Protein AF-A0A151IQW4-F1 (afdb_monomer_lite)

InterPro domains:
  IPR049012 Mutator-like transposase domain [PF20700] (22-122)

Sequence (241 aa):
RVVVICGCGRRNVNSGPLLHTSYEINRRIVFVMRILGIGMQGLNLFCNLMDLCEGFKESSYNNVVQHIYNASKSVFESCTKKAVEEEKKENEKRGLEILNFKISGDGSWKKLSNDDLLQRCLGVHTQNANESFNATIWHIAPKHLNSGLKITEIAAYLAEGIFTEGFSSILRVMQRLELTIGTHCMSFANKRDEIRVSQEEHRSHSASKEARKARIDRLLAQNALFEEAEGLLYGAGIADL

Organism: NCBI:txid456900

Radius of gyration: 26.6 Å; chains: 1; bounding box: 45×62×95 Å

Secondary structure (DSSP, 8-state):
-EEEEETTEEEEE-SS-EETTEEHHHHHHHHHHHHTT--HHHHHHHHHHTTS-S---HHHHHHHHHHHHHHHHHHHHHHHHHHHHHHHHHHHHTT--TT---TTSSSHHHHHT-HHHHHHHTT-----GGG-HHHHHHHHS-TTS---HHHHHHHHHHHHHHHHHTHHHHHHHHHHTT----HHHHHHHHHHHHHHHHHHHHHHHHHSHHHHHHHHHHHHHHHHHHHHHHHTT--TT----

pLDDT: mean 80.19, std 15.04, range [39.03, 97.69]

Structure (mmCIF, N/CA/C/O backbone):
data_AF-A0A151IQW4-F1
#
_entry.id   AF-A0A151IQW4-F1
#
loop_
_atom_site.group_PDB
_atom_site.id
_atom_site.type_symbol
_atom_site.label_atom_id
_atom_site.label_alt_id
_atom_site.label_comp_id
_atom_site.label_asym_id
_atom_site.label_entity_id
_atom_site.label_seq_id
_atom_site.pdbx_PDB_ins_code
_atom_site.Cartn_x
_atom_site.Cartn_y
_atom_site.Cartn_z
_atom_site.occupancy
_atom_site.B_iso_or_equiv
_atom_site.auth_seq_id
_atom_site.auth_comp_id
_atom_site.auth_asym_id
_atom_site.auth_atom_id
_atom_site.pdbx_PDB_model_num
ATOM 1 N N . ARG A 1 1 ? 7.641 -5.958 -23.951 1.00 55.66 1 ARG A N 1
ATOM 2 C CA . ARG A 1 1 ? 6.947 -6.608 -25.090 1.00 55.66 1 ARG A CA 1
ATOM 3 C C . ARG A 1 1 ? 7.404 -8.047 -25.115 1.00 55.66 1 ARG A C 1
ATOM 5 O O . ARG A 1 1 ? 8.590 -8.267 -25.312 1.00 55.66 1 ARG A O 1
ATOM 12 N N . VAL A 1 2 ? 6.500 -8.991 -24.883 1.00 62.00 2 VAL A N 1
ATOM 13 C CA . VAL A 1 2 ? 6.813 -10.410 -25.051 1.00 62.00 2 VAL A CA 1
ATOM 14 C C . VAL A 1 2 ? 6.591 -10.741 -26.519 1.00 62.00 2 VAL A C 1
ATOM 16 O O . VAL A 1 2 ? 5.535 -10.441 -27.076 1.00 62.00 2 VAL A O 1
ATOM 19 N N . VAL A 1 3 ? 7.605 -11.297 -27.169 1.00 67.06 3 VAL A N 1
ATOM 20 C CA . VAL A 1 3 ? 7.499 -11.759 -28.551 1.00 67.06 3 VAL A CA 1
ATOM 21 C C . VAL A 1 3 ? 7.398 -13.271 -28.498 1.00 67.06 3 VAL A C 1
ATOM 23 O O . VAL A 1 3 ? 8.361 -13.940 -28.142 1.00 67.06 3 VAL A O 1
ATOM 26 N N . VAL A 1 4 ? 6.225 -13.804 -28.827 1.00 78.69 4 VAL A N 1
ATOM 27 C CA . VAL A 1 4 ? 6.019 -15.248 -28.924 1.00 78.69 4 VAL A CA 1
ATOM 28 C C . VAL A 1 4 ? 6.248 -15.649 -30.372 1.00 78.69 4 VAL A C 1
ATOM 30 O O . VAL A 1 4 ? 5.585 -15.136 -31.277 1.00 78.69 4 VAL A O 1
ATOM 33 N N . ILE A 1 5 ? 7.203 -16.548 -30.591 1.00 84.25 5 ILE A N 1
ATOM 34 C CA . ILE A 1 5 ? 7.458 -17.152 -31.897 1.00 84.25 5 ILE A CA 1
ATOM 35 C C . ILE A 1 5 ? 6.866 -18.559 -31.862 1.00 84.25 5 ILE A C 1
ATOM 37 O O . ILE A 1 5 ? 7.240 -19.384 -31.037 1.00 84.25 5 ILE A O 1
ATOM 41 N N . CYS A 1 6 ? 5.902 -18.800 -32.741 1.00 82.75 6 CYS A N 1
ATOM 42 C CA . CYS A 1 6 ? 5.212 -20.071 -32.929 1.00 82.75 6 CYS A CA 1
ATOM 43 C C . CYS A 1 6 ? 5.414 -20.518 -34.383 1.00 82.75 6 CYS A C 1
ATOM 45 O O . CYS A 1 6 ? 5.661 -19.679 -35.249 1.00 82.75 6 CYS A O 1
ATOM 47 N N . GLY A 1 7 ? 5.213 -21.805 -34.692 1.00 84.88 7 GLY A N 1
ATOM 48 C CA . GLY A 1 7 ? 5.120 -22.274 -36.089 1.00 84.88 7 GLY A CA 1
ATOM 49 C C . GLY A 1 7 ? 4.025 -21.557 -36.902 1.00 84.88 7 GLY A C 1
ATOM 50 O O . GLY A 1 7 ? 4.066 -21.520 -38.123 1.00 84.88 7 GLY A O 1
ATOM 51 N N . CYS A 1 8 ? 3.087 -20.917 -36.205 1.00 85.81 8 CYS A N 1
ATOM 52 C CA . CYS A 1 8 ? 2.029 -20.059 -36.717 1.00 85.81 8 CYS A CA 1
ATOM 53 C C . CYS A 1 8 ? 2.429 -18.577 -36.910 1.00 85.81 8 CYS A C 1
ATOM 55 O O . CYS A 1 8 ? 1.579 -17.749 -37.235 1.00 85.81 8 CYS A O 1
ATOM 57 N N . GLY A 1 9 ? 3.700 -18.224 -36.695 1.00 86.56 9 GLY A N 1
ATOM 58 C CA . GLY A 1 9 ? 4.250 -16.883 -36.896 1.00 86.56 9 GLY A CA 1
ATOM 59 C C . GLY A 1 9 ? 4.636 -16.147 -35.610 1.00 86.56 9 GLY A C 1
ATOM 60 O O . GLY A 1 9 ? 4.553 -16.663 -34.491 1.00 86.56 9 GLY A O 1
ATOM 61 N N . ARG A 1 10 ? 5.091 -14.902 -35.788 1.00 84.88 10 ARG A N 1
ATOM 62 C CA . ARG A 1 10 ? 5.508 -13.999 -34.708 1.00 84.88 10 ARG A CA 1
ATOM 63 C C . ARG A 1 10 ? 4.298 -13.245 -34.163 1.00 84.88 10 ARG A C 1
ATOM 65 O O . ARG A 1 10 ? 3.701 -12.444 -34.878 1.00 84.88 10 ARG A O 1
ATOM 72 N N . ARG A 1 11 ? 3.974 -13.430 -32.882 1.00 77.31 11 ARG A N 1
ATOM 73 C CA . ARG A 1 11 ? 2.919 -12.675 -32.193 1.00 77.31 11 ARG A CA 1
ATOM 74 C C . ARG A 1 11 ? 3.529 -11.785 -31.114 1.00 77.31 11 ARG A C 1
ATOM 76 O O . ARG A 1 11 ? 4.256 -12.249 -30.240 1.00 77.31 11 ARG A O 1
ATOM 83 N N . ASN A 1 12 ? 3.227 -10.491 -31.174 1.00 66.25 12 ASN A N 1
ATOM 84 C CA . ASN A 1 12 ? 3.614 -9.550 -30.128 1.00 66.25 12 ASN A CA 1
ATOM 85 C C . ASN A 1 12 ? 2.527 -9.532 -29.052 1.00 66.25 12 ASN A C 1
ATOM 87 O O . ASN A 1 12 ? 1.383 -9.180 -29.330 1.00 66.25 12 ASN A O 1
ATOM 91 N N . VAL A 1 13 ? 2.896 -9.877 -27.825 1.00 64.12 13 VAL A N 1
ATOM 92 C CA . VAL A 1 13 ? 2.058 -9.714 -26.641 1.00 64.12 13 VAL A CA 1
ATOM 93 C C . VAL A 1 13 ? 2.560 -8.472 -25.908 1.00 64.12 13 VAL A C 1
ATOM 95 O O . VAL A 1 13 ? 3.707 -8.403 -25.445 1.00 64.12 13 VAL A O 1
ATOM 98 N N . ASN A 1 14 ? 1.725 -7.434 -25.848 1.00 56.59 14 ASN A N 1
ATOM 99 C CA . ASN A 1 14 ? 2.032 -6.275 -25.017 1.00 56.59 14 ASN A CA 1
ATOM 100 C C . ASN A 1 14 ? 2.068 -6.732 -23.556 1.00 56.59 14 ASN A C 1
ATOM 102 O O . ASN A 1 14 ? 1.162 -7.425 -23.104 1.00 56.59 14 ASN A O 1
ATOM 106 N N . SER A 1 15 ? 3.101 -6.328 -22.816 1.00 63.44 15 SER A N 1
ATOM 107 C CA . SER A 1 15 ? 3.299 -6.672 -21.399 1.00 63.44 15 SER A CA 1
ATOM 108 C C . SER A 1 15 ? 2.274 -5.987 -20.466 1.00 63.44 15 SER A C 1
ATOM 110 O O . SER A 1 15 ? 2.541 -5.826 -19.287 1.00 63.44 15 SER A O 1
ATOM 112 N N . GLY A 1 16 ? 1.134 -5.537 -20.998 1.00 72.19 16 GLY A N 1
ATOM 113 C CA . GLY A 1 16 ? 0.186 -4.601 -20.394 1.00 72.19 16 GLY A CA 1
ATOM 114 C C . GLY A 1 16 ? 0.068 -3.296 -21.202 1.00 72.19 16 GLY A C 1
ATOM 115 O O . GLY A 1 16 ? 0.935 -3.009 -22.039 1.00 72.19 16 GLY A O 1
ATOM 116 N N . PRO A 1 17 ? -1.003 -2.507 -20.999 1.00 79.94 17 PRO A N 1
ATOM 117 C CA . PRO A 1 17 ? -1.149 -1.194 -21.624 1.00 79.94 17 PRO A CA 1
ATOM 118 C C . PRO A 1 17 ? -0.065 -0.221 -21.133 1.00 79.94 17 PRO A C 1
ATOM 120 O O . PRO A 1 17 ? 0.434 -0.329 -20.009 1.00 79.94 17 PRO A O 1
ATOM 123 N N . LEU A 1 18 ? 0.319 0.731 -21.988 1.00 80.94 18 LEU A N 1
ATOM 124 C CA . LEU A 1 18 ? 1.167 1.854 -21.591 1.00 80.94 18 LEU A CA 1
ATOM 125 C C . LEU A 1 18 ? 0.291 2.893 -20.880 1.00 80.94 18 LEU A C 1
ATOM 127 O O . LEU A 1 18 ? -0.593 3.471 -21.505 1.00 80.94 18 LEU A O 1
ATOM 131 N N . LEU A 1 19 ? 0.532 3.113 -19.587 1.00 76.56 19 LEU A N 1
ATOM 132 C CA . LEU A 1 19 ? -0.223 4.048 -18.755 1.00 76.56 19 LEU A CA 1
ATOM 133 C C . LEU A 1 19 ? 0.621 5.305 -18.532 1.00 76.56 19 LEU A C 1
ATOM 135 O O . LEU A 1 19 ? 1.616 5.298 -17.793 1.00 76.56 19 LEU A O 1
ATOM 139 N N . HIS A 1 20 ? 0.241 6.390 -19.202 1.00 76.44 20 HIS A N 1
ATOM 140 C CA . HIS A 1 20 ? 1.031 7.617 -19.311 1.00 76.44 20 HIS A CA 1
ATOM 141 C C . HIS A 1 20 ? 2.467 7.338 -19.798 1.00 76.44 20 HIS A C 1
ATOM 143 O O . HIS A 1 20 ? 2.693 7.104 -20.980 1.00 76.44 20 HIS A O 1
ATOM 149 N N . THR A 1 21 ? 3.442 7.337 -18.887 1.00 78.44 21 THR A N 1
ATOM 150 C CA . THR A 1 21 ? 4.875 7.184 -19.171 1.00 78.44 21 THR A CA 1
ATOM 151 C C . THR A 1 21 ? 5.418 5.783 -18.881 1.00 78.44 21 THR A C 1
ATOM 153 O O . THR A 1 21 ? 6.588 5.523 -19.148 1.00 78.44 21 THR A O 1
ATOM 156 N N . SER A 1 22 ? 4.621 4.879 -18.300 1.00 78.94 22 SER A N 1
ATOM 157 C CA . SER A 1 22 ? 5.092 3.570 -17.821 1.00 78.94 22 SER A CA 1
ATOM 158 C C . SER A 1 22 ? 4.089 2.462 -18.118 1.00 78.94 22 SER A C 1
ATOM 160 O O . SER A 1 22 ? 2.887 2.647 -17.945 1.00 78.94 22 SER A O 1
ATOM 162 N N . TYR A 1 23 ? 4.572 1.291 -18.541 1.00 86.38 23 TYR A N 1
ATOM 163 C CA . TYR A 1 23 ? 3.715 0.118 -18.729 1.00 86.38 23 TYR A CA 1
ATOM 164 C C . TYR A 1 23 ? 3.052 -0.291 -17.410 1.00 86.38 23 TYR A C 1
ATOM 166 O O . TYR A 1 23 ? 3.660 -0.176 -16.346 1.00 86.38 23 TYR A O 1
ATOM 174 N N . GLU A 1 24 ? 1.825 -0.800 -17.483 1.00 89.94 24 GLU A N 1
ATOM 175 C CA . GLU A 1 24 ? 1.072 -1.272 -16.314 1.00 89.94 24 GLU A CA 1
ATOM 176 C C . GLU A 1 24 ? 1.892 -2.248 -15.458 1.00 89.94 24 GLU A C 1
ATOM 178 O O . GLU A 1 24 ? 2.023 -2.037 -14.253 1.00 89.94 24 GLU A O 1
ATOM 183 N N . ILE A 1 25 ? 2.556 -3.229 -16.079 1.00 88.25 25 ILE A N 1
ATOM 184 C CA . ILE A 1 25 ? 3.379 -4.208 -15.357 1.00 88.25 25 ILE A CA 1
ATOM 185 C C . ILE A 1 25 ? 4.546 -3.561 -14.605 1.00 88.25 25 ILE A C 1
ATOM 187 O O . ILE A 1 25 ? 4.884 -3.977 -13.500 1.00 88.25 25 ILE A O 1
ATOM 191 N N . ASN A 1 26 ? 5.118 -2.494 -15.168 1.00 89.88 26 ASN A N 1
ATOM 192 C CA . ASN A 1 26 ? 6.206 -1.741 -14.554 1.00 89.88 26 ASN A CA 1
ATOM 193 C C . ASN A 1 26 ? 5.703 -0.969 -13.329 1.00 89.88 26 ASN A C 1
ATOM 195 O O . ASN A 1 26 ? 6.382 -0.916 -12.307 1.00 89.88 26 ASN A O 1
ATOM 199 N N . ARG A 1 27 ? 4.489 -0.410 -13.400 1.00 92.44 27 ARG A N 1
ATOM 200 C CA . ARG A 1 27 ? 3.837 0.223 -12.246 1.00 92.44 27 ARG A CA 1
ATOM 201 C C . ARG A 1 27 ? 3.515 -0.802 -11.162 1.00 92.44 27 ARG A C 1
ATOM 203 O O . ARG A 1 27 ? 3.810 -0.568 -9.992 1.00 92.44 27 ARG A O 1
ATOM 210 N N . ARG A 1 28 ? 2.968 -1.954 -11.559 1.00 94.00 28 ARG A N 1
ATOM 211 C CA . ARG A 1 28 ? 2.612 -3.058 -10.664 1.00 94.00 28 ARG A CA 1
ATOM 212 C C . ARG A 1 28 ? 3.821 -3.599 -9.914 1.00 94.00 28 ARG A C 1
ATOM 214 O O . ARG A 1 28 ? 3.758 -3.708 -8.694 1.00 94.00 28 ARG A O 1
ATOM 221 N N . ILE A 1 29 ? 4.913 -3.922 -10.609 1.00 94.12 29 ILE A N 1
ATOM 222 C CA . ILE A 1 29 ? 6.092 -4.508 -9.960 1.00 94.12 29 ILE A CA 1
ATOM 223 C C . ILE A 1 29 ? 6.754 -3.520 -8.998 1.00 94.12 29 ILE A C 1
ATOM 225 O O . ILE A 1 29 ? 7.104 -3.910 -7.889 1.00 94.12 29 ILE A O 1
ATOM 229 N N . VAL A 1 30 ? 6.850 -2.233 -9.357 1.00 95.06 30 VAL A N 1
ATOM 230 C CA . VAL A 1 30 ? 7.373 -1.203 -8.446 1.00 95.06 30 VAL A CA 1
ATOM 231 C C . VAL A 1 30 ? 6.473 -1.070 -7.219 1.00 95.06 30 VAL A C 1
ATOM 233 O O . VAL A 1 30 ? 6.981 -1.048 -6.103 1.00 95.06 30 VAL A O 1
ATOM 236 N N . PHE A 1 31 ? 5.149 -1.034 -7.397 1.00 96.25 31 PHE A N 1
ATOM 237 C CA . PHE A 1 31 ? 4.207 -0.965 -6.279 1.00 96.25 31 PHE A CA 1
ATOM 238 C C . PHE A 1 31 ? 4.340 -2.164 -5.331 1.00 96.25 31 PHE A C 1
ATOM 240 O O . PHE A 1 31 ? 4.472 -1.975 -4.123 1.00 96.25 31 PHE A O 1
ATOM 247 N N . VAL A 1 32 ? 4.386 -3.387 -5.868 1.00 95.88 32 VAL A N 1
ATOM 248 C CA . VAL A 1 32 ? 4.543 -4.611 -5.066 1.00 95.88 32 VAL A CA 1
ATOM 249 C C . VAL A 1 32 ? 5.894 -4.638 -4.350 1.00 95.88 32 VAL A C 1
ATOM 251 O O . VAL A 1 32 ? 5.925 -4.863 -3.144 1.00 95.88 32 VAL A O 1
ATOM 254 N N . MET A 1 33 ? 7.002 -4.342 -5.042 1.00 95.56 33 MET A N 1
ATOM 255 C CA . MET A 1 33 ? 8.323 -4.264 -4.404 1.00 95.56 33 MET A CA 1
ATOM 256 C C . MET A 1 33 ? 8.347 -3.220 -3.291 1.00 95.56 33 MET A C 1
ATOM 258 O O . MET A 1 33 ? 8.920 -3.470 -2.233 1.00 95.56 33 MET A O 1
ATOM 262 N N . ARG A 1 34 ? 7.667 -2.081 -3.481 1.00 94.31 34 ARG A N 1
ATOM 263 C CA . ARG A 1 34 ? 7.557 -1.068 -2.433 1.00 94.31 34 ARG A CA 1
ATOM 264 C C . ARG A 1 34 ? 6.801 -1.555 -1.206 1.00 94.31 34 ARG A C 1
ATOM 266 O O . ARG A 1 34 ? 7.270 -1.264 -0.111 1.00 94.31 34 ARG A O 1
ATOM 273 N N . ILE A 1 35 ? 5.693 -2.284 -1.366 1.00 93.94 35 ILE A N 1
ATOM 274 C CA . ILE A 1 35 ? 4.966 -2.892 -0.235 1.00 93.94 35 ILE A CA 1
ATOM 275 C C . ILE A 1 35 ? 5.877 -3.857 0.536 1.00 93.94 35 ILE A C 1
ATOM 277 O O . ILE A 1 35 ? 5.845 -3.875 1.760 1.00 93.94 35 ILE A O 1
ATOM 281 N N . LEU A 1 36 ? 6.727 -4.607 -0.172 1.00 93.50 36 LEU A N 1
ATOM 282 C CA . LEU A 1 36 ? 7.698 -5.533 0.421 1.00 93.50 36 LEU A CA 1
ATOM 283 C C . LEU A 1 36 ? 8.912 -4.838 1.070 1.00 93.50 36 LEU A C 1
ATOM 285 O O . LEU A 1 36 ? 9.824 -5.517 1.535 1.00 93.50 36 LEU A O 1
ATOM 289 N N . GLY A 1 37 ? 8.978 -3.503 1.052 1.00 92.62 37 GLY A N 1
ATOM 290 C CA . GLY A 1 37 ? 10.116 -2.749 1.581 1.00 92.62 37 GLY A CA 1
ATOM 291 C C . GLY A 1 37 ? 11.331 -2.684 0.655 1.00 92.62 37 GLY A C 1
ATOM 292 O O . GLY A 1 37 ? 12.370 -2.141 1.032 1.00 92.62 37 GLY A O 1
ATOM 293 N N . ILE A 1 38 ? 11.214 -3.189 -0.573 1.00 93.19 38 ILE A N 1
ATOM 294 C CA . ILE A 1 38 ? 12.315 -3.309 -1.526 1.00 93.19 38 ILE A CA 1
ATOM 295 C C . ILE A 1 38 ? 12.397 -2.047 -2.399 1.00 93.19 38 ILE A C 1
ATOM 297 O O . ILE A 1 38 ? 11.424 -1.593 -3.004 1.00 93.19 38 ILE A O 1
ATOM 301 N N . GLY A 1 39 ? 13.587 -1.440 -2.439 1.00 91.94 39 GLY A N 1
ATOM 302 C CA . GLY A 1 39 ? 13.901 -0.275 -3.272 1.00 91.94 39 GLY A CA 1
ATOM 303 C C . GLY A 1 39 ? 14.332 -0.624 -4.698 1.00 91.94 39 GLY A C 1
ATOM 304 O O . GLY A 1 39 ? 14.391 -1.790 -5.083 1.00 91.94 39 GLY A O 1
ATOM 305 N N . MET A 1 40 ? 14.689 0.402 -5.476 1.00 92.62 40 MET A N 1
ATOM 306 C CA . MET A 1 40 ? 15.107 0.261 -6.877 1.00 92.62 40 MET A CA 1
ATOM 307 C C . MET A 1 40 ? 16.271 -0.719 -7.051 1.00 92.62 40 MET A C 1
ATOM 309 O O . MET A 1 40 ? 16.256 -1.519 -7.975 1.00 92.62 40 MET A O 1
ATOM 313 N N . GLN A 1 41 ? 17.259 -0.694 -6.155 1.00 92.19 41 GLN A N 1
ATOM 314 C CA . GLN A 1 41 ? 18.424 -1.577 -6.225 1.00 92.19 41 GLN A CA 1
ATOM 315 C C . GLN A 1 41 ? 18.022 -3.049 -6.076 1.00 92.19 41 GLN A C 1
ATOM 317 O O . GLN A 1 41 ? 18.462 -3.886 -6.859 1.00 92.19 41 GLN A O 1
ATOM 322 N N . GLY A 1 42 ? 17.143 -3.360 -5.118 1.00 93.56 42 GLY A N 1
ATOM 323 C CA . GLY A 1 42 ? 16.636 -4.720 -4.930 1.00 93.56 42 GLY A CA 1
ATOM 324 C C . GLY A 1 42 ? 15.710 -5.163 -6.064 1.00 93.56 42 GLY A C 1
ATOM 325 O O . GLY A 1 42 ? 15.789 -6.306 -6.504 1.00 93.56 42 GLY A O 1
ATOM 326 N N . LEU A 1 43 ? 14.897 -4.249 -6.605 1.00 94.19 43 LEU A N 1
ATOM 327 C CA . LEU A 1 43 ? 14.102 -4.507 -7.807 1.00 94.19 43 LEU A CA 1
ATOM 328 C C . LEU A 1 43 ? 14.998 -4.790 -9.023 1.00 94.19 43 LEU A C 1
ATOM 330 O O . LEU A 1 43 ? 14.743 -5.738 -9.756 1.00 94.19 43 LEU A O 1
ATOM 334 N N . ASN A 1 44 ? 16.064 -4.015 -9.224 1.00 94.31 44 ASN A N 1
ATOM 335 C CA . ASN A 1 44 ? 17.004 -4.236 -10.321 1.00 94.31 44 ASN A CA 1
ATOM 336 C C . ASN A 1 44 ?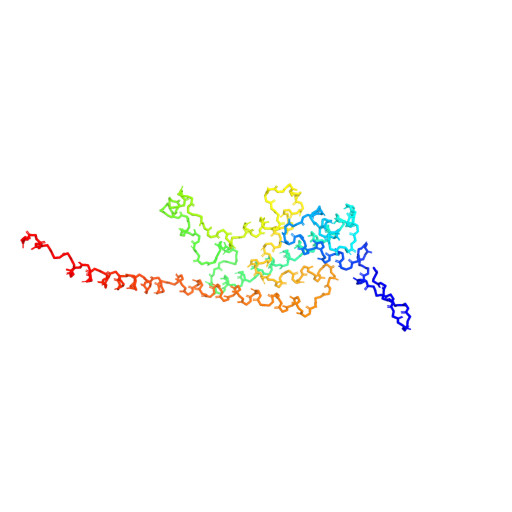 17.730 -5.574 -10.158 1.00 94.31 44 ASN A C 1
ATOM 338 O O . ASN A 1 44 ? 17.839 -6.313 -11.132 1.00 94.31 44 ASN A O 1
ATOM 342 N N . LEU A 1 45 ? 18.160 -5.925 -8.941 1.00 95.38 45 LEU A N 1
ATOM 343 C CA . LEU A 1 45 ? 18.732 -7.240 -8.650 1.00 95.38 45 LEU A CA 1
ATOM 344 C C . LEU A 1 45 ? 17.747 -8.364 -9.000 1.00 95.38 45 LEU A C 1
ATOM 346 O O . LEU A 1 45 ? 18.115 -9.292 -9.714 1.00 95.38 45 LEU A O 1
ATOM 350 N N . PHE A 1 46 ? 16.490 -8.250 -8.561 1.00 95.19 46 PHE A N 1
ATOM 351 C CA . PHE A 1 46 ? 15.432 -9.202 -8.900 1.00 95.19 46 PHE A CA 1
ATOM 352 C C . PHE A 1 46 ? 15.244 -9.329 -10.417 1.00 95.19 46 PHE A C 1
ATOM 354 O O . PHE A 1 46 ? 15.247 -10.439 -10.937 1.00 95.19 46 PHE A O 1
ATOM 361 N N . CYS A 1 47 ? 15.121 -8.213 -11.141 1.00 92.69 47 CYS A N 1
ATOM 362 C CA . CYS A 1 47 ? 14.923 -8.223 -12.591 1.00 92.69 47 CYS A CA 1
ATOM 363 C C . CYS A 1 47 ? 16.081 -8.882 -13.350 1.00 92.69 47 CYS A C 1
ATOM 365 O O . CYS A 1 47 ? 15.818 -9.626 -14.292 1.00 92.69 47 CYS A O 1
ATOM 367 N N . ASN A 1 48 ? 17.325 -8.638 -12.929 1.00 93.12 48 ASN A N 1
ATOM 368 C CA . ASN A 1 48 ? 18.508 -9.222 -13.560 1.00 93.12 48 ASN A CA 1
ATOM 369 C C . ASN A 1 48 ? 18.636 -10.722 -13.250 1.00 93.12 48 ASN A C 1
ATOM 371 O O . ASN A 1 48 ? 18.872 -11.509 -14.158 1.00 93.12 48 ASN A O 1
ATOM 375 N N . LEU A 1 49 ? 18.436 -11.141 -11.993 1.00 95.44 49 LEU A N 1
ATOM 376 C CA . LEU A 1 49 ? 18.529 -12.559 -11.613 1.00 95.44 49 LEU A CA 1
ATOM 377 C C . LEU A 1 49 ? 17.394 -13.415 -12.188 1.00 95.44 49 LEU A C 1
ATOM 379 O O . LEU A 1 49 ? 17.579 -14.607 -12.411 1.00 95.44 49 LEU A O 1
ATOM 383 N N . MET A 1 50 ? 16.227 -12.814 -12.420 1.00 93.94 50 MET A N 1
ATOM 384 C CA . MET A 1 50 ? 15.066 -13.478 -13.019 1.00 93.94 50 MET A CA 1
ATOM 385 C C . MET A 1 50 ? 15.044 -13.396 -14.553 1.00 93.94 50 MET A C 1
ATOM 387 O O . MET A 1 50 ? 14.063 -13.831 -15.152 1.00 93.94 50 MET A O 1
ATOM 391 N N . ASP A 1 51 ? 16.075 -12.808 -15.173 1.00 87.56 51 ASP A N 1
ATOM 392 C CA . ASP A 1 51 ? 16.191 -12.607 -16.625 1.00 87.56 51 ASP A CA 1
ATOM 393 C C . ASP A 1 51 ? 14.954 -11.920 -17.249 1.00 87.56 51 ASP A C 1
ATOM 395 O O . ASP A 1 51 ? 14.414 -12.317 -18.282 1.00 87.56 51 ASP A O 1
ATOM 399 N N . LEU A 1 52 ? 14.441 -10.886 -16.567 1.00 83.88 52 LEU A N 1
ATOM 400 C CA . LEU A 1 52 ? 13.241 -10.150 -16.986 1.00 83.88 52 LEU A CA 1
ATOM 401 C C . LEU A 1 52 ? 13.583 -8.900 -17.803 1.00 83.88 52 LEU A C 1
ATOM 403 O O . LEU A 1 52 ? 12.948 -8.622 -18.823 1.00 83.88 52 LEU A O 1
ATOM 407 N N . CYS A 1 53 ? 14.530 -8.099 -17.308 1.00 83.00 53 CYS A N 1
ATOM 408 C CA . CYS A 1 53 ? 15.047 -6.895 -17.957 1.00 83.00 53 CYS A CA 1
ATOM 409 C C . CYS A 1 53 ? 16.323 -6.397 -17.258 1.00 83.00 53 CYS A C 1
ATOM 411 O O . CYS A 1 53 ? 16.611 -6.780 -16.127 1.00 83.00 53 CYS A O 1
ATOM 413 N N . GLU A 1 54 ? 17.017 -5.445 -17.887 1.00 83.75 54 GLU A N 1
ATOM 414 C CA . GLU A 1 54 ? 18.212 -4.766 -17.345 1.00 83.75 54 GLU A CA 1
ATOM 415 C C . GLU A 1 54 ? 17.928 -3.898 -16.095 1.00 83.75 54 GLU A C 1
ATOM 417 O O . GLU A 1 54 ? 18.828 -3.281 -15.525 1.00 83.75 54 GLU A O 1
ATOM 422 N N . GLY A 1 55 ? 16.672 -3.845 -15.642 1.00 86.88 55 GLY A N 1
ATOM 423 C CA . GLY A 1 55 ? 16.221 -3.041 -14.513 1.00 86.88 55 GLY A CA 1
ATOM 424 C C . GLY A 1 55 ? 15.633 -1.689 -14.919 1.00 86.88 55 GLY A C 1
ATOM 425 O O . GLY A 1 55 ? 15.347 -1.402 -16.084 1.00 86.88 55 GLY A O 1
ATOM 426 N N . PHE A 1 56 ? 15.386 -0.856 -13.914 1.00 88.75 56 PHE A N 1
ATOM 427 C CA . PHE A 1 56 ? 14.707 0.424 -14.053 1.00 88.75 56 PHE A CA 1
ATOM 428 C C . PHE A 1 56 ? 15.704 1.579 -14.047 1.00 88.75 56 PHE A C 1
ATOM 430 O O . PHE A 1 56 ? 16.574 1.668 -13.180 1.00 88.75 56 PHE A O 1
ATOM 437 N N . LYS A 1 57 ? 15.509 2.520 -14.980 1.00 90.44 57 LYS A N 1
ATOM 438 C CA . LYS A 1 57 ? 16.145 3.839 -14.915 1.00 90.44 57 LYS A CA 1
ATOM 439 C C . LYS A 1 57 ? 15.586 4.616 -13.728 1.00 90.44 57 LYS A C 1
ATOM 441 O O . LYS A 1 57 ? 14.374 4.603 -13.502 1.00 90.44 57 LYS A O 1
ATOM 446 N N . GLU A 1 58 ? 16.445 5.373 -13.056 1.00 91.62 58 GLU A N 1
ATOM 447 C CA . GLU A 1 58 ? 16.080 6.157 -11.872 1.00 91.62 58 GLU A CA 1
ATOM 448 C C . GLU A 1 58 ? 14.897 7.101 -12.126 1.00 91.62 58 GLU A C 1
ATOM 450 O O . GLU A 1 58 ? 13.932 7.108 -11.365 1.00 91.62 58 GLU A O 1
ATOM 455 N N . SER A 1 59 ? 14.902 7.829 -13.245 1.00 91.75 59 SER A N 1
ATOM 456 C CA . SER A 1 59 ? 13.799 8.728 -13.611 1.00 91.75 59 SER A CA 1
ATOM 457 C C . SER A 1 59 ? 12.467 7.992 -13.783 1.00 91.75 59 SER A C 1
ATOM 459 O O . SER A 1 59 ? 11.426 8.464 -13.334 1.00 91.75 59 SER A O 1
ATOM 461 N N . SER A 1 60 ? 12.492 6.806 -14.396 1.00 91.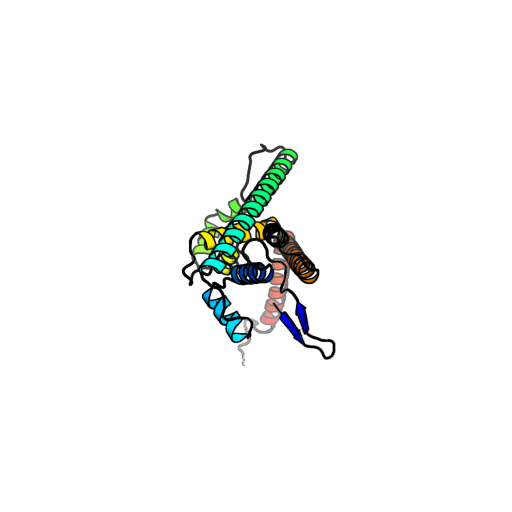00 60 SER A N 1
ATOM 462 C CA . SER A 1 60 ? 11.294 5.986 -14.608 1.00 91.00 60 SER A CA 1
ATOM 463 C C . SER A 1 60 ? 10.769 5.430 -13.287 1.00 91.00 60 SER A C 1
ATOM 465 O O . SER A 1 60 ? 9.572 5.509 -13.024 1.00 91.00 60 SER A O 1
ATOM 467 N N . TYR A 1 61 ? 11.663 4.934 -12.429 1.00 93.12 61 TYR A N 1
ATOM 468 C CA . TYR A 1 61 ? 11.312 4.468 -11.091 1.00 93.12 61 TYR A CA 1
ATOM 469 C C . TYR A 1 61 ? 10.701 5.598 -10.246 1.00 93.12 61 TYR A C 1
ATOM 471 O O . TYR A 1 61 ? 9.615 5.436 -9.689 1.00 93.12 61 TYR A O 1
ATOM 479 N N . ASN A 1 62 ? 11.337 6.771 -10.219 1.00 93.31 62 ASN A N 1
ATOM 480 C CA . ASN A 1 62 ? 10.872 7.925 -9.448 1.00 93.31 62 ASN A CA 1
ATOM 481 C C . ASN A 1 62 ? 9.512 8.450 -9.934 1.00 93.31 62 ASN A C 1
ATOM 483 O O . ASN A 1 62 ? 8.671 8.813 -9.110 1.00 93.31 62 ASN A O 1
ATOM 487 N N . ASN A 1 63 ? 9.250 8.422 -11.245 1.00 93.62 63 ASN A N 1
ATOM 488 C CA . ASN A 1 63 ? 7.934 8.757 -11.796 1.00 93.62 63 ASN A CA 1
ATOM 489 C C . ASN A 1 63 ? 6.845 7.799 -11.294 1.00 93.62 63 ASN A C 1
ATOM 491 O O . ASN A 1 63 ? 5.771 8.237 -10.881 1.00 93.62 63 ASN A O 1
ATOM 495 N N . VAL A 1 64 ? 7.119 6.492 -11.277 1.00 93.81 64 VAL A N 1
ATOM 496 C CA . VAL A 1 64 ? 6.170 5.502 -10.748 1.00 93.81 64 VAL A CA 1
ATOM 497 C C . VAL A 1 64 ? 5.952 5.698 -9.246 1.00 93.81 64 VAL A C 1
ATOM 499 O O . VAL A 1 64 ? 4.809 5.701 -8.796 1.00 93.81 64 VAL A O 1
ATOM 502 N N . VAL A 1 65 ? 7.014 5.944 -8.472 1.00 95.00 65 VAL A N 1
ATOM 503 C CA . VAL A 1 65 ? 6.908 6.259 -7.036 1.00 95.00 65 VAL A CA 1
ATOM 504 C C . VAL A 1 65 ? 6.064 7.512 -6.793 1.00 95.00 65 VAL A C 1
ATOM 506 O O . VAL A 1 65 ? 5.270 7.535 -5.855 1.00 95.00 65 VAL A O 1
ATOM 509 N N . GLN A 1 66 ? 6.165 8.535 -7.646 1.00 95.38 66 GLN A N 1
ATOM 510 C CA . GLN A 1 66 ? 5.316 9.724 -7.545 1.00 95.38 66 GLN A CA 1
ATOM 511 C C . GLN A 1 66 ? 3.833 9.399 -7.770 1.00 95.38 66 GLN A C 1
ATOM 513 O O . GLN A 1 66 ? 2.977 9.905 -7.043 1.00 95.38 66 GLN A O 1
ATOM 518 N N . HIS A 1 67 ? 3.516 8.540 -8.741 1.00 94.94 67 HIS A N 1
ATOM 519 C CA . HIS A 1 67 ? 2.144 8.075 -8.941 1.00 94.94 67 HIS A CA 1
ATOM 520 C C . HIS A 1 67 ? 1.635 7.266 -7.740 1.00 94.94 67 HIS A C 1
ATOM 522 O O . HIS A 1 67 ? 0.497 7.474 -7.322 1.00 94.94 67 HIS A O 1
ATOM 528 N N . ILE A 1 68 ? 2.480 6.417 -7.142 1.00 96.25 68 ILE A N 1
ATOM 529 C CA . ILE A 1 68 ? 2.155 5.677 -5.910 1.00 96.25 68 ILE A CA 1
ATOM 530 C C . ILE A 1 68 ? 1.861 6.645 -4.768 1.00 96.25 68 ILE A C 1
ATOM 532 O O . ILE A 1 68 ? 0.837 6.498 -4.114 1.00 96.25 68 ILE A O 1
ATOM 536 N N . TYR A 1 69 ? 2.695 7.667 -4.567 1.00 97.31 69 TYR A N 1
ATOM 537 C CA . TYR A 1 69 ? 2.456 8.691 -3.550 1.00 97.31 69 TYR A CA 1
ATOM 538 C C . TYR A 1 69 ? 1.082 9.349 -3.712 1.00 97.31 69 TYR A C 1
ATOM 540 O O . TYR A 1 69 ? 0.294 9.374 -2.768 1.00 97.31 69 TYR A O 1
ATOM 548 N N . ASN A 1 70 ? 0.767 9.827 -4.918 1.00 97.19 70 ASN A N 1
ATOM 549 C CA . ASN A 1 70 ? -0.504 10.500 -5.189 1.00 97.19 70 ASN A CA 1
ATOM 550 C C . ASN A 1 70 ? -1.705 9.560 -4.974 1.00 97.19 70 ASN A C 1
ATOM 552 O 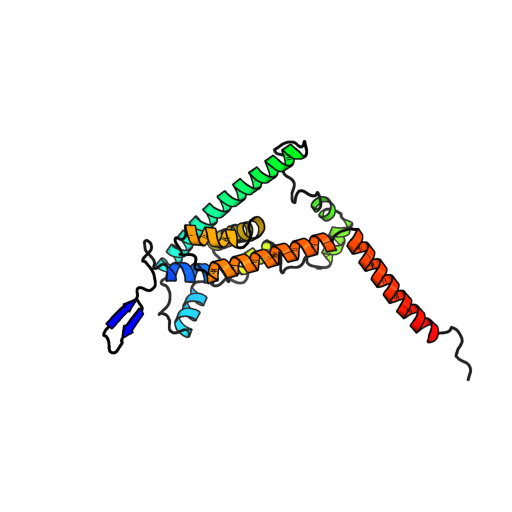O . ASN A 1 70 ? -2.707 9.960 -4.379 1.00 97.19 70 ASN A O 1
ATOM 556 N N . ALA A 1 71 ? -1.599 8.309 -5.432 1.00 97.19 71 ALA A N 1
ATOM 557 C CA . ALA A 1 71 ? -2.645 7.302 -5.280 1.00 97.19 71 ALA A CA 1
ATOM 558 C C . ALA A 1 71 ? -2.875 6.936 -3.806 1.00 97.19 71 ALA A C 1
ATOM 560 O O . ALA A 1 71 ? -4.010 6.998 -3.333 1.00 97.19 71 ALA A O 1
ATOM 561 N N . SER A 1 72 ? -1.807 6.620 -3.068 1.00 97.31 72 SER A N 1
ATOM 562 C CA . SER A 1 72 ? -1.874 6.283 -1.644 1.00 97.31 72 SER A CA 1
ATOM 563 C C . SER A 1 72 ? -2.416 7.441 -0.814 1.00 97.31 72 SER A C 1
ATOM 565 O O . SER A 1 72 ? -3.294 7.224 0.014 1.00 97.31 72 SER A O 1
ATOM 567 N N . LYS A 1 73 ? -1.973 8.677 -1.080 1.00 97.69 73 LYS A N 1
ATOM 568 C CA . LYS A 1 73 ? -2.478 9.874 -0.397 1.00 97.69 73 LYS A CA 1
ATOM 569 C C . LYS A 1 73 ? -3.976 10.074 -0.627 1.00 97.69 73 LYS A C 1
ATOM 571 O O . LYS A 1 73 ? -4.722 10.285 0.322 1.00 97.69 73 LYS A O 1
ATOM 576 N N . SER A 1 74 ? -4.433 9.956 -1.874 1.00 97.50 74 SER A N 1
ATOM 577 C CA . SER A 1 74 ? -5.858 10.099 -2.199 1.00 97.50 74 SER A CA 1
ATOM 578 C C . SER A 1 74 ? -6.718 9.031 -1.513 1.00 97.50 74 SER A C 1
ATOM 580 O O . SER A 1 74 ? -7.810 9.330 -1.027 1.00 97.50 74 SER A O 1
ATOM 582 N N . VAL A 1 75 ? -6.227 7.790 -1.450 1.00 96.75 75 VAL A N 1
ATOM 583 C CA . VAL A 1 75 ? -6.900 6.695 -0.740 1.00 96.75 75 VAL A CA 1
ATOM 584 C C . VAL A 1 75 ? -6.921 6.956 0.764 1.00 96.75 75 VAL A C 1
ATOM 586 O O . VAL A 1 75 ? -7.986 6.812 1.354 1.00 96.75 75 VAL A O 1
ATOM 589 N N . PHE A 1 76 ? -5.807 7.383 1.357 1.00 94.88 76 PHE A N 1
ATOM 590 C CA . PHE A 1 76 ? -5.703 7.747 2.772 1.00 94.88 76 PHE A CA 1
ATOM 591 C C . PHE A 1 76 ? -6.695 8.853 3.157 1.00 94.88 76 PHE A C 1
ATOM 593 O O . PHE A 1 76 ? -7.457 8.708 4.111 1.00 94.88 76 PHE A O 1
ATOM 600 N N . GLU A 1 77 ? -6.762 9.933 2.374 1.00 94.81 77 GLU A N 1
ATOM 601 C CA . GLU A 1 77 ? -7.713 11.025 2.605 1.00 94.81 77 GLU A CA 1
ATOM 602 C C . GLU A 1 77 ? -9.166 10.533 2.535 1.00 94.81 77 GLU A C 1
ATOM 604 O O . GLU A 1 77 ? -10.010 10.967 3.320 1.00 94.81 77 GLU A O 1
ATOM 609 N N . SER A 1 78 ? -9.467 9.608 1.617 1.00 93.62 78 SER A N 1
ATOM 610 C CA . SER A 1 78 ? -10.793 8.993 1.511 1.00 93.62 78 SER A CA 1
ATOM 611 C C . SER A 1 78 ? -11.106 8.052 2.680 1.00 93.62 78 SER A C 1
ATOM 613 O O . SER A 1 78 ? -12.233 8.086 3.168 1.00 93.62 78 SER A O 1
ATOM 615 N N . CYS A 1 79 ? -10.146 7.225 3.120 1.00 89.75 79 CYS A N 1
ATOM 616 C CA . CYS A 1 79 ? -10.287 6.352 4.295 1.00 89.75 79 CYS A CA 1
ATOM 617 C C . CYS A 1 79 ? -10.561 7.188 5.544 1.00 89.7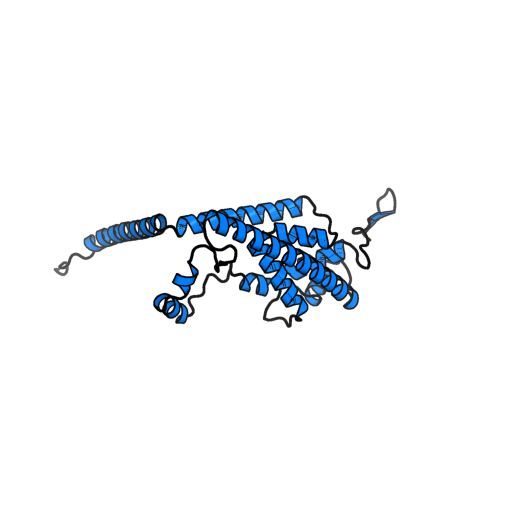5 79 CYS A C 1
ATOM 619 O O . CYS A 1 79 ? -11.559 6.984 6.227 1.00 89.75 79 CYS A O 1
ATOM 621 N N . THR A 1 80 ? -9.713 8.189 5.784 1.00 87.06 80 THR A N 1
ATOM 622 C CA . THR A 1 80 ? -9.769 9.026 6.984 1.00 87.06 80 THR A CA 1
ATOM 623 C C . THR A 1 80 ? -11.093 9.780 7.062 1.00 87.06 80 THR A C 1
ATOM 625 O O . THR A 1 80 ? -11.741 9.789 8.104 1.00 87.06 80 THR A O 1
ATOM 628 N N . LYS A 1 81 ? -11.549 10.374 5.948 1.00 91.44 81 LYS A N 1
ATOM 629 C CA . LYS A 1 81 ? -12.858 11.045 5.894 1.00 91.44 81 LYS A CA 1
ATOM 630 C C . LYS A 1 81 ? -13.996 10.085 6.231 1.00 91.44 81 LYS A C 1
ATOM 632 O O . LYS A 1 81 ? -14.851 10.430 7.036 1.00 91.44 81 LYS A O 1
ATOM 637 N N . LYS A 1 82 ? -13.995 8.885 5.645 1.00 89.75 82 LYS A N 1
ATOM 638 C CA . LYS A 1 82 ? -15.020 7.870 5.911 1.00 89.75 82 LYS A CA 1
ATOM 639 C C . LYS A 1 82 ? -15.023 7.444 7.384 1.00 89.75 82 LYS A C 1
ATOM 641 O O . LYS A 1 82 ? -16.082 7.472 8.000 1.00 89.75 82 LYS A O 1
ATOM 646 N N . ALA A 1 83 ? -13.856 7.140 7.950 1.00 85.25 83 ALA A N 1
ATOM 647 C CA . ALA A 1 83 ? -13.713 6.740 9.349 1.00 85.25 83 ALA A CA 1
ATOM 648 C C . ALA A 1 83 ? -14.190 7.835 10.321 1.00 85.25 83 ALA A C 1
ATOM 650 O O . ALA A 1 83 ? -14.901 7.552 11.282 1.00 85.25 83 ALA A O 1
ATOM 651 N N . VAL A 1 84 ? -13.866 9.102 10.038 1.00 86.12 84 VAL A N 1
ATOM 652 C CA . VAL A 1 84 ? -14.341 10.248 10.829 1.00 86.12 84 VAL A CA 1
ATOM 653 C C . VAL A 1 84 ? -15.868 10.356 10.793 1.00 86.12 84 VAL A C 1
ATOM 655 O O . VAL A 1 84 ? -16.485 10.574 11.831 1.00 86.12 84 VAL A O 1
ATOM 658 N N . GLU A 1 85 ? -16.494 10.197 9.626 1.00 88.31 85 GLU A N 1
ATOM 659 C CA . GLU A 1 85 ? -17.957 10.252 9.507 1.00 88.31 85 GLU A CA 1
ATOM 660 C C . GLU A 1 85 ? -18.660 9.056 10.170 1.00 88.31 85 GLU A C 1
ATOM 662 O O . GLU A 1 85 ? -19.752 9.210 10.717 1.00 88.31 85 GLU A O 1
ATOM 667 N N . GLU A 1 86 ? -18.053 7.870 10.151 1.00 86.69 86 GLU A N 1
ATOM 668 C CA . GLU A 1 86 ? -18.567 6.692 10.861 1.00 86.69 86 GLU A CA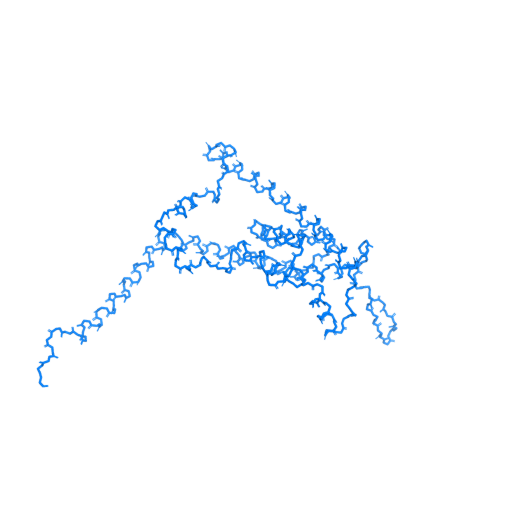 1
ATOM 669 C C . GLU A 1 86 ? -18.531 6.890 12.382 1.00 86.69 86 GLU A C 1
ATOM 671 O O . GLU A 1 86 ? -19.538 6.645 13.049 1.00 86.69 86 GLU A O 1
ATOM 676 N N . GLU A 1 87 ? -17.434 7.429 12.918 1.00 83.31 87 GLU A N 1
ATOM 677 C CA . GLU A 1 87 ? -17.303 7.709 14.353 1.00 83.31 87 GLU A CA 1
ATOM 678 C C . GLU A 1 87 ? -18.260 8.818 14.816 1.00 83.31 87 GLU A C 1
ATOM 680 O O . GLU A 1 87 ? -18.866 8.708 15.881 1.00 83.31 87 GLU A O 1
ATOM 685 N N . LYS A 1 88 ? -18.476 9.863 14.002 1.00 86.12 88 LYS A N 1
ATOM 686 C CA . LYS A 1 88 ? -19.482 10.902 14.293 1.00 86.12 88 LYS A CA 1
ATOM 687 C C . LYS A 1 88 ? -20.881 10.307 14.457 1.00 86.12 88 LYS A C 1
ATOM 689 O O . LYS A 1 88 ? -21.547 10.584 15.452 1.00 86.12 88 LYS A O 1
ATOM 694 N N . LYS A 1 89 ? -21.303 9.456 13.515 1.00 86.62 89 LYS A N 1
ATOM 695 C CA . LYS A 1 89 ? -22.611 8.777 13.566 1.00 86.62 89 LYS A CA 1
ATOM 696 C C . LYS A 1 89 ? -22.733 7.871 14.784 1.00 86.62 89 LYS A C 1
ATOM 698 O O . LYS A 1 89 ? -23.807 7.733 15.361 1.00 86.62 89 LYS A O 1
ATOM 703 N N . GLU A 1 90 ? -21.643 7.218 15.165 1.00 84.19 90 GLU A N 1
ATOM 704 C CA . GLU A 1 90 ? -21.617 6.350 16.334 1.00 84.19 90 GLU A CA 1
ATOM 705 C C . GLU A 1 90 ? -21.686 7.153 17.646 1.00 84.19 90 GLU A C 1
ATOM 707 O O . GLU A 1 90 ? -22.411 6.768 18.565 1.00 84.19 90 GLU A O 1
ATOM 712 N N . ASN A 1 91 ? -21.029 8.315 17.714 1.00 83.94 91 ASN A N 1
ATOM 713 C CA . ASN A 1 91 ? -21.156 9.255 18.830 1.00 83.94 91 ASN A CA 1
ATOM 714 C C . ASN A 1 91 ? -22.589 9.779 18.989 1.00 83.94 91 ASN A C 1
ATOM 716 O O . ASN A 1 91 ? -23.102 9.791 20.110 1.00 83.94 91 ASN A O 1
ATOM 720 N N . GLU A 1 92 ? -23.260 10.129 17.888 1.00 85.88 92 GLU A N 1
ATOM 721 C CA . GLU A 1 92 ? -24.667 10.553 17.900 1.00 85.88 92 GLU A CA 1
ATOM 722 C C . GLU A 1 92 ? -25.584 9.470 18.483 1.00 85.88 92 GLU A C 1
ATOM 724 O O . GLU A 1 92 ? -26.389 9.754 19.371 1.00 85.88 92 GLU A O 1
ATOM 729 N N . LYS A 1 93 ? -25.422 8.204 18.066 1.00 86.19 93 LYS A N 1
ATOM 730 C CA . LYS A 1 93 ? -26.193 7.074 18.626 1.00 86.19 93 LYS A CA 1
ATOM 731 C C . LYS A 1 93 ? -25.965 6.881 20.123 1.00 86.19 93 LYS A C 1
ATOM 733 O O . LYS A 1 93 ? -26.866 6.438 20.830 1.00 86.19 93 LYS A O 1
ATOM 738 N N . ARG A 1 94 ? -24.761 7.188 20.608 1.00 82.81 94 ARG A N 1
ATOM 739 C CA . ARG A 1 94 ? -24.387 7.088 22.026 1.00 82.81 94 ARG A CA 1
ATOM 740 C C . ARG A 1 94 ? -24.829 8.305 22.846 1.00 82.81 94 ARG A C 1
ATOM 742 O O . ARG A 1 94 ? -24.579 8.325 24.049 1.00 82.81 94 ARG A O 1
ATOM 749 N N . GLY A 1 95 ? -25.451 9.310 22.221 1.00 84.00 95 GLY A N 1
ATOM 750 C CA . GLY A 1 95 ? -25.821 10.569 22.872 1.00 84.00 95 GLY A CA 1
ATOM 751 C C . GLY A 1 95 ? -24.611 11.403 23.309 1.00 84.00 95 GLY A C 1
ATOM 752 O O . GLY A 1 95 ? -24.711 12.178 24.258 1.00 84.00 95 GLY A O 1
ATOM 753 N N . LEU A 1 96 ? -23.455 11.210 22.668 1.00 79.62 96 LEU A N 1
ATOM 754 C CA . LEU A 1 96 ? -22.233 11.975 22.915 1.00 79.62 96 LEU A CA 1
ATOM 755 C C . LEU A 1 96 ? -22.143 13.160 21.949 1.00 79.62 96 LEU A C 1
ATOM 757 O O . LEU A 1 96 ? -22.754 13.164 20.882 1.00 79.62 96 LEU A O 1
ATOM 761 N N . GLU A 1 97 ? -21.328 14.158 22.293 1.00 83.44 97 GLU A N 1
ATOM 762 C CA . GLU A 1 97 ? -20.981 15.223 21.351 1.00 83.44 97 GLU A CA 1
ATOM 763 C C . GLU A 1 97 ? -20.337 14.642 20.084 1.00 83.44 97 GLU A C 1
ATOM 765 O O . GLU A 1 97 ? -19.454 13.786 20.155 1.00 83.44 97 GLU A O 1
ATOM 770 N N . ILE A 1 98 ? -20.744 15.152 18.919 1.00 78.94 98 ILE A N 1
ATOM 771 C CA . ILE A 1 98 ? -20.323 14.661 17.595 1.00 78.94 98 ILE A CA 1
ATOM 772 C C . ILE A 1 98 ? -18.792 14.619 17.461 1.00 78.94 98 ILE A C 1
ATOM 774 O O . ILE A 1 98 ? -18.231 13.675 16.906 1.00 78.94 98 ILE A O 1
ATOM 778 N N . LEU A 1 99 ? -18.110 15.636 17.994 1.00 81.88 99 LEU A N 1
ATOM 779 C CA . LEU A 1 99 ? -16.655 15.795 17.921 1.00 81.88 99 LEU A CA 1
ATOM 780 C C . LEU A 1 99 ? -15.906 15.139 19.090 1.00 81.88 99 LEU A C 1
ATOM 782 O O . LEU A 1 99 ? -14.704 15.359 19.240 1.00 81.88 99 LEU A O 1
ATOM 786 N N . ASN A 1 100 ? -16.579 14.323 19.906 1.00 78.69 100 ASN A N 1
ATOM 787 C CA . ASN A 1 100 ? -15.956 13.570 20.992 1.00 78.69 100 ASN A CA 1
ATOM 788 C C . ASN A 1 100 ? -15.176 12.363 20.451 1.00 78.69 100 ASN A C 1
ATOM 790 O O . ASN A 1 100 ? -15.492 11.206 20.737 1.00 78.69 100 ASN A O 1
ATOM 794 N N . PHE A 1 101 ? -14.162 12.634 19.632 1.00 74.38 101 PHE A N 1
ATOM 795 C CA . PHE A 1 101 ? -13.266 11.613 19.116 1.00 74.38 101 PHE A CA 1
ATOM 796 C C . PHE A 1 101 ? -12.393 11.075 20.244 1.00 74.38 101 PHE A C 1
ATOM 798 O O . PHE A 1 101 ? -11.778 11.814 21.015 1.00 74.38 101 PHE A O 1
ATOM 805 N N . LYS A 1 102 ? -12.333 9.754 20.333 1.00 65.19 102 LYS A N 1
ATOM 806 C CA . LYS A 1 102 ? -11.676 9.031 21.412 1.00 65.19 102 LYS A CA 1
ATOM 807 C C . LYS A 1 102 ? -10.701 8.015 20.817 1.00 65.19 102 LYS A C 1
ATOM 809 O O . LYS A 1 102 ? -11.058 7.276 19.907 1.00 65.19 102 LYS A O 1
ATOM 814 N N . ILE A 1 103 ? -9.467 7.962 21.323 1.00 57.03 103 ILE A N 1
ATOM 815 C CA . ILE A 1 103 ? -8.389 7.132 20.751 1.00 57.03 103 ILE A CA 1
ATOM 816 C C . ILE A 1 103 ? -8.665 5.639 20.984 1.00 57.03 103 ILE A C 1
ATOM 818 O O . ILE A 1 103 ? -8.129 5.110 21.934 1.00 57.03 103 ILE A O 1
ATOM 822 N N . SER A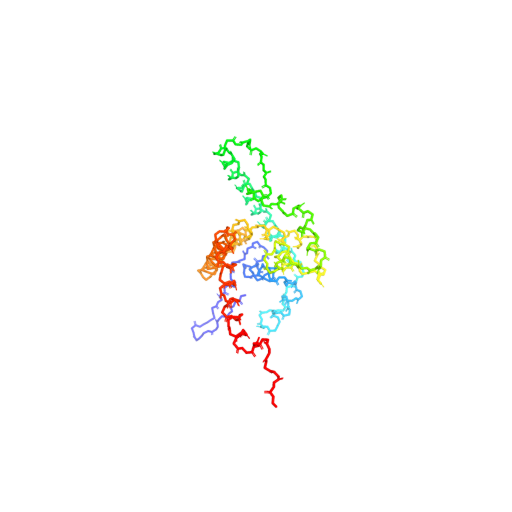 1 104 ? -9.382 4.936 20.098 1.00 55.06 104 SER A N 1
ATOM 823 C CA . SER A 1 104 ? -9.834 3.513 20.173 1.00 55.06 104 SER A CA 1
ATOM 824 C C . SER A 1 104 ? -11.292 3.290 20.612 1.00 55.06 104 SER A C 1
ATOM 826 O O . SER A 1 104 ? -11.675 2.149 20.837 1.00 55.06 104 SER A O 1
ATOM 828 N N . GLY A 1 105 ? -12.119 4.337 20.754 1.00 50.47 105 GLY A N 1
ATOM 829 C CA . GLY A 1 105 ? -13.577 4.243 20.996 1.00 50.47 105 GLY A CA 1
ATOM 830 C C . GLY A 1 105 ? -14.075 3.601 22.316 1.00 50.47 105 GLY A C 1
ATOM 831 O O . GLY A 1 105 ? -15.140 3.976 22.803 1.00 50.47 105 GLY A O 1
ATOM 832 N N . ASP A 1 106 ? -13.314 2.698 22.942 1.00 53.53 106 ASP A N 1
ATOM 833 C CA . ASP A 1 106 ? -13.692 1.822 24.066 1.00 53.53 106 ASP A CA 1
ATOM 834 C C . ASP A 1 106 ? -13.114 2.233 25.443 1.00 53.53 106 ASP A C 1
ATOM 836 O O . ASP A 1 106 ? -13.372 1.605 26.471 1.00 53.53 106 ASP A O 1
ATOM 840 N N . GLY A 1 107 ? -12.314 3.297 25.488 1.00 53.56 107 GLY A N 1
ATOM 841 C CA . GLY A 1 107 ? -11.613 3.782 26.678 1.00 53.56 107 GLY A CA 1
ATOM 842 C C . GLY A 1 107 ? -10.372 2.976 27.077 1.00 53.56 107 GLY A C 1
ATOM 843 O O . GLY A 1 107 ? -9.788 3.273 28.122 1.00 53.56 107 GLY A O 1
ATOM 844 N N . SER A 1 108 ? -9.935 1.986 26.289 1.00 54.53 108 SER A N 1
ATOM 845 C CA . SER A 1 108 ? -8.815 1.095 26.634 1.00 54.53 108 SER A CA 1
ATOM 846 C C . SER A 1 108 ? -7.471 1.811 26.782 1.00 54.53 108 SER A C 1
ATOM 848 O O . SER A 1 108 ? -6.652 1.409 27.606 1.00 54.53 108 SER A O 1
ATOM 850 N N . TRP A 1 109 ? -7.262 2.935 26.097 1.00 57.59 109 TRP A N 1
ATOM 851 C CA . TRP A 1 109 ? -6.072 3.780 26.244 1.00 57.59 109 TRP A CA 1
ATOM 852 C C . TRP A 1 109 ? -5.912 4.339 27.656 1.00 57.59 109 TRP A C 1
ATOM 854 O O . TRP A 1 109 ? -4.789 4.443 28.133 1.00 57.59 109 TRP A O 1
ATOM 864 N N . LYS A 1 110 ? -7.009 4.615 28.376 1.00 56.84 110 LYS A N 1
ATOM 865 C CA . LYS A 1 110 ? -6.925 5.050 29.780 1.00 56.84 110 LYS A CA 1
ATOM 866 C C . LYS A 1 110 ? -6.300 3.978 30.669 1.00 56.84 110 LYS A C 1
ATOM 868 O O . LYS A 1 110 ? -5.643 4.310 31.646 1.00 56.84 110 LYS A O 1
ATOM 873 N N . LYS A 1 111 ? -6.481 2.695 30.327 1.00 59.56 111 LYS A N 1
ATOM 874 C CA . LYS A 1 111 ? -5.802 1.588 31.014 1.00 59.56 111 LYS A CA 1
ATOM 875 C C . LYS A 1 111 ? -4.318 1.557 30.649 1.00 59.56 111 LYS A C 1
ATOM 877 O O . LYS A 1 111 ? -3.506 1.300 31.521 1.00 59.56 111 LYS A O 1
ATOM 882 N N . LEU A 1 112 ? -3.960 1.863 29.399 1.00 55.59 112 LEU A N 1
ATOM 883 C CA . LEU A 1 112 ? -2.561 1.951 28.957 1.00 55.59 112 LEU A CA 1
ATOM 884 C C . LEU A 1 112 ? -1.790 3.115 29.610 1.00 55.59 112 LEU A C 1
ATOM 886 O O . LEU A 1 112 ? -0.569 3.060 29.670 1.00 55.59 112 LEU A O 1
ATOM 890 N N . SER A 1 113 ? -2.486 4.137 30.118 1.00 61.94 113 SER A N 1
ATOM 891 C CA . SER A 1 113 ? -1.901 5.254 30.878 1.00 61.94 113 SER A CA 1
ATOM 892 C C . SER A 1 113 ? -1.749 4.982 32.382 1.00 61.94 113 SER A C 1
ATOM 894 O O . SER A 1 113 ? -1.425 5.899 33.126 1.00 61.94 113 SER A O 1
ATOM 896 N N . ASN A 1 114 ? -2.040 3.767 32.854 1.00 70.62 114 ASN A N 1
ATOM 897 C CA . ASN A 1 114 ? -1.866 3.406 34.258 1.00 70.62 114 ASN A CA 1
ATOM 898 C C . ASN A 1 114 ? -0.376 3.185 34.566 1.00 70.62 114 ASN A C 1
ATOM 900 O O . ASN A 1 114 ? 0.267 2.369 33.902 1.00 70.62 114 ASN A O 1
ATOM 904 N N . ASP A 1 115 ? 0.139 3.862 35.594 1.00 72.69 115 ASP A N 1
ATOM 905 C CA . ASP A 1 115 ? 1.537 3.771 36.028 1.00 72.69 115 ASP A CA 1
ATOM 906 C C . ASP A 1 115 ? 2.000 2.331 36.289 1.00 72.69 115 ASP A C 1
ATOM 908 O O . ASP A 1 115 ? 3.120 1.986 35.926 1.00 72.69 115 ASP A O 1
ATOM 912 N N . ASP A 1 116 ? 1.143 1.455 36.820 1.00 69.56 116 ASP A N 1
ATOM 913 C CA . ASP A 1 116 ? 1.470 0.039 37.045 1.00 69.56 116 ASP A CA 1
ATOM 914 C C . ASP A 1 116 ? 1.730 -0.714 35.725 1.00 69.56 116 ASP A C 1
ATOM 916 O O . ASP A 1 116 ? 2.665 -1.507 35.603 1.00 69.56 116 ASP A O 1
ATOM 920 N N . LEU A 1 117 ? 0.947 -0.420 34.681 1.00 63.25 117 LEU A N 1
ATOM 921 C CA . LEU A 1 117 ? 1.140 -1.004 33.351 1.00 63.25 117 LEU A CA 1
ATOM 922 C C . LEU A 1 117 ? 2.358 -0.405 32.640 1.00 63.25 117 LEU A C 1
ATOM 924 O O . LEU A 1 117 ? 3.100 -1.141 31.990 1.00 63.25 117 LEU A O 1
ATOM 928 N N . LEU A 1 118 ? 2.596 0.899 32.800 1.00 67.44 118 LEU A N 1
ATOM 929 C CA . LEU A 1 118 ? 3.775 1.576 32.259 1.00 67.44 118 LEU A CA 1
ATOM 930 C C . LEU A 1 118 ? 5.067 1.058 32.904 1.00 67.44 118 LEU A C 1
ATOM 932 O O . LEU A 1 118 ? 6.032 0.785 32.190 1.00 67.44 118 LEU A O 1
ATOM 936 N N . GLN A 1 119 ? 5.068 0.828 34.219 1.00 69.81 119 GLN A N 1
ATOM 937 C CA . GLN A 1 119 ? 6.186 0.222 34.947 1.00 69.81 119 GLN A CA 1
ATOM 938 C C . GLN A 1 119 ? 6.524 -1.179 34.417 1.00 69.81 119 GLN A C 1
ATOM 940 O O . GLN A 1 119 ? 7.695 -1.514 34.250 1.00 69.81 119 GLN A O 1
ATOM 945 N N . ARG A 1 120 ? 5.520 -1.978 34.034 1.00 61.66 120 ARG A N 1
ATOM 946 C CA . ARG A 1 120 ? 5.734 -3.299 33.407 1.00 61.66 120 ARG A CA 1
ATOM 947 C C . ARG A 1 120 ? 6.323 -3.216 31.993 1.00 61.66 120 ARG A C 1
ATOM 949 O O . ARG A 1 120 ? 6.955 -4.172 31.546 1.00 61.66 120 ARG A O 1
ATOM 956 N N . CYS A 1 121 ? 6.163 -2.088 31.299 1.00 56.72 121 CYS A N 1
ATOM 957 C CA . CYS A 1 121 ? 6.795 -1.829 30.002 1.00 56.72 121 CYS A CA 1
ATOM 958 C C . CYS A 1 121 ? 8.257 -1.355 30.114 1.00 56.72 121 CYS A C 1
ATOM 960 O O . CYS A 1 121 ? 8.993 -1.470 29.133 1.00 56.72 121 CYS A O 1
ATOM 962 N N . LEU A 1 122 ? 8.712 -0.890 31.288 1.00 62.53 122 LEU A N 1
ATOM 963 C CA . LEU A 1 122 ? 10.109 -0.477 31.513 1.00 62.53 122 LEU A CA 1
ATOM 964 C C . LEU A 1 122 ? 11.110 -1.643 31.397 1.00 62.53 122 LEU A C 1
ATOM 966 O O . LEU A 1 122 ? 12.299 -1.410 31.202 1.00 62.53 122 LEU A O 1
ATOM 970 N N . GLY A 1 123 ? 10.634 -2.893 31.448 1.00 58.31 123 GLY A N 1
ATOM 971 C CA . GLY A 1 123 ? 11.435 -4.112 31.280 1.00 58.31 123 GLY A CA 1
ATOM 972 C C . GLY A 1 123 ? 11.641 -4.587 29.834 1.00 58.31 123 GLY A C 1
ATOM 973 O O . GLY A 1 123 ? 12.060 -5.722 29.634 1.00 58.31 123 GLY A O 1
ATOM 974 N N . VAL A 1 124 ? 11.326 -3.777 28.811 1.00 50.75 124 VAL A N 1
ATOM 975 C CA . VAL A 1 124 ? 11.429 -4.172 27.382 1.00 50.75 124 VAL A CA 1
ATOM 976 C C . VAL A 1 124 ? 10.517 -5.362 27.021 1.00 50.75 124 VAL A C 1
ATOM 978 O O . VAL A 1 124 ? 10.733 -6.082 26.046 1.00 50.75 124 VAL A O 1
ATOM 981 N N . HIS A 1 125 ? 9.428 -5.563 27.764 1.00 46.47 125 HIS A N 1
ATOM 982 C CA . HIS A 1 125 ? 8.354 -6.454 27.336 1.00 46.47 125 HIS A CA 1
ATOM 983 C C . HIS A 1 125 ? 7.534 -5.737 26.262 1.00 46.47 125 HIS A C 1
ATOM 985 O O . HIS A 1 125 ? 6.639 -4.939 26.538 1.00 46.47 125 HIS A O 1
ATOM 991 N N . THR A 1 126 ? 7.927 -5.958 25.011 1.00 45.31 126 THR A N 1
ATOM 992 C CA . THR A 1 126 ? 7.342 -5.306 23.842 1.00 45.31 126 THR A CA 1
ATOM 993 C C . THR A 1 126 ? 5.909 -5.786 23.610 1.00 45.31 126 THR A C 1
ATOM 995 O O . THR A 1 126 ? 5.616 -6.981 23.642 1.00 45.31 126 THR A O 1
ATOM 998 N N . GLN A 1 127 ? 5.001 -4.840 23.337 1.00 50.00 127 GLN A N 1
ATOM 999 C CA . GLN A 1 127 ? 3.760 -5.144 22.619 1.00 50.00 127 GLN A CA 1
ATOM 1000 C C . GLN A 1 127 ? 4.125 -5.933 21.358 1.00 50.00 127 GLN A C 1
ATOM 1002 O O . GLN A 1 127 ? 5.119 -5.592 20.717 1.00 50.00 127 GLN A O 1
ATOM 1007 N N . ASN A 1 128 ? 3.351 -6.971 21.021 1.00 50.53 128 ASN A N 1
ATOM 1008 C CA . ASN A 1 128 ? 3.598 -7.841 19.868 1.00 50.53 128 ASN A CA 1
ATOM 1009 C C . ASN A 1 128 ? 3.977 -7.013 18.628 1.00 50.53 128 ASN A C 1
ATOM 1011 O O . ASN A 1 128 ? 3.121 -6.409 17.977 1.00 50.53 128 ASN A O 1
ATOM 1015 N N . ALA A 1 129 ? 5.273 -6.981 18.310 1.00 47.53 129 ALA A N 1
ATOM 1016 C CA . ALA A 1 129 ? 5.797 -6.161 17.230 1.00 47.53 129 ALA A CA 1
ATOM 1017 C C . ALA A 1 129 ? 5.210 -6.584 15.879 1.00 47.53 129 ALA A C 1
ATOM 1019 O O . ALA A 1 129 ? 5.167 -5.769 14.969 1.00 47.53 129 ALA A O 1
ATOM 1020 N N . ASN A 1 130 ? 4.695 -7.809 15.754 1.00 49.25 130 ASN A N 1
ATOM 1021 C CA . ASN A 1 130 ? 4.222 -8.351 14.485 1.00 49.25 130 ASN A CA 1
ATOM 1022 C C . ASN A 1 130 ? 2.918 -7.714 13.969 1.00 49.25 130 ASN A C 1
ATOM 1024 O O . ASN A 1 130 ? 2.542 -7.984 12.833 1.00 49.25 130 ASN A O 1
ATOM 1028 N N . GLU A 1 131 ? 2.229 -6.875 14.756 1.00 53.72 131 GLU A N 1
ATOM 1029 C CA . GLU A 1 131 ? 0.895 -6.341 14.402 1.00 53.72 131 GLU A CA 1
ATOM 1030 C C . GLU A 1 131 ? 0.689 -4.872 14.771 1.00 53.72 131 GLU A C 1
ATOM 1032 O O . GLU A 1 131 ? -0.431 -4.367 14.791 1.00 53.72 131 GLU A O 1
ATOM 1037 N N . SER A 1 132 ? 1.768 -4.156 15.074 1.00 71.12 132 SER A N 1
ATOM 1038 C CA . SER A 1 132 ? 1.655 -2.722 15.319 1.00 71.12 132 SER A CA 1
ATOM 1039 C C . SER A 1 132 ? 1.638 -1.945 14.001 1.00 71.12 132 SER A C 1
ATOM 1041 O O . SER A 1 132 ? 2.322 -2.298 13.035 1.00 71.12 132 SER A O 1
ATOM 1043 N N . PHE A 1 133 ? 0.898 -0.836 13.977 1.00 80.19 133 PHE A N 1
ATOM 1044 C CA . PHE A 1 133 ? 0.914 0.142 12.883 1.00 80.19 133 PHE A CA 1
ATOM 1045 C C . PHE A 1 133 ? 2.345 0.509 12.468 1.00 80.19 133 PHE A C 1
ATOM 1047 O O . PHE A 1 133 ? 2.709 0.468 11.293 1.00 80.19 133 PHE A O 1
ATOM 1054 N N . ASN A 1 134 ? 3.197 0.735 13.468 1.00 82.06 134 ASN A N 1
ATOM 1055 C CA . ASN A 1 134 ? 4.612 1.019 13.279 1.00 82.06 134 ASN A CA 1
ATOM 1056 C C . ASN A 1 134 ? 5.352 -0.117 12.569 1.00 82.06 134 ASN A C 1
ATOM 1058 O O . ASN A 1 134 ? 6.161 0.150 11.690 1.00 82.06 134 ASN A O 1
ATOM 1062 N N . ALA A 1 135 ? 5.086 -1.378 12.902 1.00 84.44 135 ALA A N 1
ATOM 1063 C CA . ALA A 1 135 ? 5.737 -2.493 12.225 1.00 84.44 135 ALA A CA 1
ATOM 1064 C C . ALA A 1 135 ? 5.360 -2.586 10.746 1.00 84.44 135 ALA A C 1
ATOM 1066 O O . ALA A 1 135 ? 6.224 -2.882 9.928 1.00 84.44 135 ALA A O 1
ATOM 1067 N N . THR A 1 136 ? 4.119 -2.249 10.386 1.00 87.38 136 THR A N 1
ATOM 1068 C CA . THR A 1 136 ? 3.710 -2.173 8.973 1.00 87.38 136 THR A CA 1
ATOM 1069 C C . THR A 1 136 ? 4.442 -1.045 8.247 1.00 87.38 136 THR A C 1
ATOM 1071 O O . THR A 1 136 ? 4.963 -1.262 7.154 1.00 87.38 136 THR A O 1
ATOM 1074 N N . ILE A 1 137 ? 4.581 0.129 8.877 1.00 89.81 137 ILE A N 1
ATOM 1075 C CA . ILE A 1 137 ? 5.400 1.223 8.327 1.00 89.81 137 ILE A CA 1
ATOM 1076 C C . ILE A 1 137 ? 6.834 0.750 8.096 1.00 89.81 137 ILE A C 1
ATOM 1078 O O . ILE A 1 137 ? 7.365 0.925 7.004 1.00 89.81 137 ILE A O 1
ATOM 1082 N N . TRP A 1 138 ? 7.457 0.121 9.093 1.00 89.12 138 TRP A N 1
ATOM 1083 C CA . TRP A 1 138 ? 8.848 -0.323 8.996 1.00 89.12 138 TRP A CA 1
ATOM 1084 C C . TRP A 1 138 ? 9.039 -1.542 8.092 1.00 89.12 138 TRP A C 1
ATOM 1086 O O . TRP A 1 138 ? 10.148 -1.770 7.624 1.00 89.12 138 TRP A O 1
ATOM 1096 N N . HIS A 1 139 ? 7.984 -2.299 7.798 1.00 89.12 139 HIS A N 1
ATOM 1097 C CA . HIS A 1 139 ? 8.011 -3.322 6.759 1.00 89.12 139 HIS A CA 1
ATOM 1098 C C . HIS A 1 139 ? 8.089 -2.683 5.364 1.00 89.12 139 HIS A C 1
ATOM 1100 O O . HIS A 1 139 ? 8.913 -3.082 4.548 1.00 89.12 139 HIS A O 1
ATOM 1106 N N . ILE A 1 140 ? 7.286 -1.643 5.111 1.00 90.50 140 ILE A N 1
ATOM 1107 C CA . ILE A 1 140 ? 7.228 -0.936 3.818 1.00 90.50 140 ILE A CA 1
ATOM 1108 C C . ILE A 1 140 ? 8.410 0.037 3.638 1.00 90.50 140 ILE A C 1
ATOM 1110 O O . ILE A 1 140 ? 8.870 0.277 2.518 1.00 90.50 140 ILE A O 1
ATOM 1114 N N . ALA A 1 141 ? 8.920 0.613 4.726 1.00 91.38 141 ALA A N 1
ATOM 1115 C CA . ALA A 1 141 ? 10.066 1.521 4.760 1.00 91.38 141 ALA A CA 1
ATOM 1116 C C . ALA A 1 141 ? 11.081 1.048 5.819 1.00 91.38 141 ALA A C 1
ATOM 1118 O O . ALA A 1 141 ? 11.101 1.574 6.934 1.00 91.38 141 ALA A O 1
ATOM 1119 N N . PRO A 1 142 ? 11.919 0.042 5.507 1.00 86.50 142 PRO A N 1
ATOM 1120 C CA . PRO A 1 142 ? 12.844 -0.533 6.478 1.00 86.50 142 PRO A CA 1
ATOM 1121 C C . PRO A 1 142 ? 13.811 0.492 7.070 1.00 86.50 142 PRO A C 1
ATOM 1123 O O . PRO A 1 142 ? 14.484 1.215 6.342 1.00 86.50 142 PRO A O 1
ATOM 1126 N N . LYS A 1 143 ? 13.931 0.510 8.404 1.00 79.69 143 LYS A N 1
ATOM 1127 C CA . LYS A 1 143 ? 14.767 1.475 9.152 1.00 79.69 143 LYS A CA 1
ATOM 1128 C C . LYS A 1 143 ? 16.259 1.406 8.825 1.00 79.69 143 LYS A C 1
ATOM 1130 O O . LYS A 1 143 ? 16.968 2.388 8.994 1.00 79.69 143 LYS A O 1
ATOM 1135 N N . HIS A 1 144 ? 16.734 0.232 8.419 1.00 72.44 144 HIS A N 1
ATOM 1136 C CA . HIS A 1 144 ? 18.137 -0.001 8.074 1.00 72.44 144 HIS A CA 1
ATOM 1137 C C . HIS A 1 144 ? 18.475 0.466 6.649 1.00 72.44 144 HIS A C 1
ATOM 1139 O O . HIS A 1 144 ? 19.624 0.370 6.228 1.00 72.44 144 HIS A O 1
ATOM 1145 N N . LEU A 1 145 ? 17.482 0.965 5.906 1.00 73.69 145 LEU A N 1
ATOM 1146 C CA . LEU A 1 145 ? 17.652 1.558 4.591 1.00 73.69 145 LEU A CA 1
ATOM 1147 C C . LEU A 1 145 ? 17.328 3.049 4.673 1.00 73.69 145 LEU A C 1
ATOM 1149 O O . LEU A 1 145 ? 16.306 3.447 5.234 1.00 73.69 145 LEU A O 1
ATOM 1153 N N . ASN A 1 146 ? 18.166 3.877 4.050 1.00 68.25 146 ASN A N 1
ATOM 1154 C CA . ASN A 1 146 ? 17.869 5.296 3.882 1.00 68.25 146 ASN A CA 1
ATOM 1155 C C . ASN A 1 146 ? 16.629 5.449 2.987 1.00 68.25 146 ASN A C 1
ATOM 1157 O O . ASN A 1 146 ? 16.709 5.359 1.762 1.00 68.25 146 ASN A O 1
ATOM 1161 N N . SER A 1 147 ? 15.472 5.661 3.612 1.00 78.00 147 SER A N 1
ATOM 1162 C CA . SER A 1 147 ? 14.204 5.915 2.931 1.00 78.00 147 SER A CA 1
ATOM 1163 C C . SER A 1 147 ? 13.965 7.420 2.868 1.00 78.00 147 SER A C 1
ATOM 1165 O O . SER A 1 147 ? 13.904 8.090 3.896 1.00 78.00 147 SER A O 1
ATOM 1167 N N . GLY A 1 148 ? 13.838 7.970 1.658 1.00 85.69 148 GLY A N 1
ATOM 1168 C CA . GLY A 1 148 ? 13.466 9.376 1.488 1.00 85.69 148 GLY A CA 1
ATOM 1169 C C . GLY A 1 148 ? 12.072 9.657 2.059 1.00 85.69 148 GLY A C 1
ATOM 1170 O O . GLY A 1 148 ? 11.226 8.763 2.070 1.00 85.69 148 GLY A O 1
ATOM 1171 N N . LEU A 1 149 ? 11.810 10.904 2.470 1.00 89.88 149 LEU A N 1
ATOM 1172 C CA . LEU A 1 149 ? 10.550 11.337 3.104 1.00 89.88 149 LEU A CA 1
ATOM 1173 C C . LEU A 1 149 ? 9.299 10.777 2.410 1.00 89.88 149 LEU A C 1
ATOM 1175 O O . LEU A 1 149 ? 8.430 10.200 3.053 1.00 89.88 149 LEU A O 1
ATOM 1179 N N . LYS A 1 150 ? 9.267 10.857 1.079 1.00 92.56 150 LYS A N 1
ATOM 1180 C CA . LYS A 1 150 ? 8.154 10.383 0.249 1.00 92.56 150 LYS A CA 1
ATOM 1181 C C . LYS A 1 150 ? 7.850 8.892 0.419 1.00 92.56 150 LYS A C 1
ATOM 1183 O O . LYS A 1 150 ? 6.693 8.492 0.386 1.00 92.56 150 LYS A O 1
ATOM 1188 N N . ILE A 1 151 ? 8.879 8.061 0.584 1.00 93.88 151 ILE A N 1
ATOM 1189 C CA . ILE A 1 151 ? 8.719 6.621 0.816 1.00 93.88 151 ILE A CA 1
ATOM 1190 C C . ILE A 1 151 ? 8.111 6.377 2.196 1.00 93.88 151 ILE A C 1
ATOM 1192 O O . ILE A 1 151 ? 7.213 5.549 2.328 1.00 93.88 151 ILE A O 1
ATOM 1196 N N . THR A 1 152 ? 8.557 7.128 3.201 1.00 93.31 152 THR A N 1
ATOM 1197 C CA . THR A 1 152 ? 8.007 7.068 4.559 1.00 93.31 152 THR A CA 1
ATOM 1198 C C . THR A 1 152 ? 6.545 7.517 4.592 1.00 93.31 152 THR A C 1
ATOM 1200 O O . THR A 1 152 ? 5.724 6.869 5.233 1.00 93.31 152 THR A O 1
ATOM 1203 N N . GLU A 1 153 ? 6.182 8.565 3.849 1.00 94.94 153 GLU A N 1
ATOM 1204 C CA . GLU A 1 153 ? 4.786 8.996 3.707 1.00 94.94 153 GLU A CA 1
ATOM 1205 C C . GLU A 1 153 ? 3.927 7.938 3.000 1.00 94.94 153 GLU A C 1
ATOM 1207 O O . GLU A 1 153 ? 2.839 7.622 3.475 1.00 94.94 153 GLU A O 1
ATOM 1212 N N . ILE A 1 154 ? 4.423 7.327 1.912 1.00 96.44 154 ILE A N 1
ATOM 1213 C CA . ILE A 1 154 ? 3.740 6.195 1.261 1.00 96.44 154 ILE A CA 1
ATOM 1214 C C . ILE A 1 154 ? 3.508 5.068 2.270 1.00 96.44 154 ILE A C 1
ATOM 1216 O O . ILE A 1 154 ? 2.402 4.536 2.336 1.00 96.44 154 ILE A O 1
ATOM 1220 N N . ALA A 1 155 ? 4.527 4.711 3.055 1.00 95.62 155 ALA A N 1
ATOM 1221 C CA . ALA A 1 155 ? 4.419 3.670 4.069 1.00 95.62 155 ALA A CA 1
ATOM 1222 C C . ALA A 1 155 ? 3.350 4.001 5.115 1.00 95.62 155 ALA A C 1
ATOM 1224 O O . ALA A 1 155 ? 2.546 3.133 5.441 1.00 95.62 155 ALA A O 1
ATOM 1225 N N . ALA A 1 156 ? 3.287 5.250 5.582 1.00 94.75 156 ALA A N 1
ATOM 1226 C CA . ALA A 1 156 ? 2.268 5.700 6.525 1.00 94.75 156 ALA A CA 1
ATOM 1227 C C . ALA A 1 156 ? 0.850 5.643 5.930 1.00 94.75 156 ALA A C 1
ATOM 1229 O O . ALA A 1 156 ? -0.054 5.115 6.573 1.00 94.75 156 ALA A O 1
ATOM 1230 N N . TYR A 1 157 ? 0.657 6.118 4.694 1.00 96.50 157 TYR A N 1
ATOM 1231 C CA . TYR A 1 157 ? -0.645 6.076 4.017 1.00 96.50 157 TYR A CA 1
ATOM 1232 C C . TYR A 1 157 ? -1.129 4.645 3.767 1.00 96.50 157 TYR A C 1
ATOM 1234 O O . TYR A 1 157 ? -2.302 4.342 3.970 1.00 96.50 157 TYR A O 1
ATOM 1242 N N . LEU A 1 158 ? -0.233 3.754 3.336 1.00 95.56 158 LEU A N 1
ATOM 1243 C CA . LEU A 1 158 ? -0.569 2.348 3.117 1.00 95.56 158 LEU A CA 1
ATOM 1244 C C . LEU A 1 158 ? -0.835 1.621 4.436 1.00 95.56 158 LEU A C 1
ATOM 1246 O O . LEU A 1 158 ? -1.784 0.846 4.512 1.00 95.56 158 LEU A O 1
ATOM 1250 N N . ALA A 1 159 ? -0.030 1.878 5.471 1.00 92.88 159 ALA A N 1
ATOM 1251 C CA . ALA A 1 159 ? -0.251 1.308 6.792 1.00 92.88 159 ALA A CA 1
ATOM 1252 C C . ALA A 1 159 ? -1.612 1.737 7.349 1.00 92.88 159 ALA A C 1
ATOM 1254 O O . ALA A 1 159 ? -2.362 0.884 7.801 1.00 92.88 159 ALA A O 1
ATOM 1255 N N . GLU A 1 160 ? -1.982 3.017 7.257 1.00 90.31 160 GLU A N 1
ATOM 1256 C CA . GLU A 1 160 ? -3.302 3.466 7.720 1.00 90.31 160 GLU A CA 1
ATOM 1257 C C . GLU A 1 160 ? -4.423 2.759 6.964 1.00 90.31 160 GLU A C 1
ATOM 1259 O O . GLU A 1 160 ? -5.295 2.172 7.597 1.00 90.31 160 GLU A O 1
ATOM 1264 N N . GLY A 1 161 ? -4.347 2.702 5.632 1.00 91.75 161 GLY A N 1
ATOM 1265 C CA . GLY A 1 161 ? -5.351 2.001 4.837 1.00 91.75 161 GLY A CA 1
ATOM 1266 C C . GLY A 1 161 ? -5.504 0.531 5.239 1.00 91.75 161 GLY A C 1
ATOM 1267 O O . GLY A 1 161 ? -6.628 0.040 5.348 1.00 91.75 161 GLY A O 1
ATOM 1268 N N . ILE A 1 162 ? -4.391 -0.166 5.498 1.00 90.19 162 ILE A N 1
ATOM 1269 C CA . ILE A 1 162 ? -4.396 -1.567 5.942 1.00 90.19 162 ILE A CA 1
ATOM 1270 C C . ILE A 1 162 ? -5.047 -1.712 7.324 1.00 90.19 162 ILE A C 1
ATOM 1272 O O . ILE A 1 162 ? -5.783 -2.670 7.547 1.00 90.19 162 ILE A O 1
ATOM 1276 N N . PHE A 1 163 ? -4.804 -0.785 8.251 1.00 84.62 163 PHE A N 1
ATOM 1277 C CA . PHE A 1 163 ? -5.393 -0.844 9.592 1.00 84.62 163 PHE A CA 1
ATOM 1278 C C . PHE A 1 163 ? -6.882 -0.492 9.594 1.00 84.62 163 PHE A C 1
ATOM 1280 O O . PHE A 1 163 ? -7.655 -1.139 10.299 1.00 84.62 163 PHE A O 1
ATOM 1287 N N . THR A 1 164 ? -7.282 0.492 8.792 1.00 84.50 164 THR A N 1
ATOM 1288 C CA . THR A 1 164 ? -8.657 1.000 8.754 1.00 84.50 164 THR A CA 1
ATOM 1289 C C . THR A 1 164 ? -9.569 0.101 7.923 1.00 84.50 164 THR A C 1
ATOM 1291 O O . THR A 1 164 ? -10.638 -0.298 8.378 1.00 84.50 164 THR A O 1
ATOM 1294 N N . GLU A 1 165 ? -9.157 -0.255 6.705 1.00 87.62 165 GLU A N 1
ATOM 1295 C CA . GLU A 1 165 ? -10.005 -0.990 5.755 1.00 87.62 165 GLU A CA 1
ATOM 1296 C C . GLU A 1 165 ? -9.418 -2.339 5.308 1.00 87.62 165 GLU A C 1
ATOM 1298 O O . GLU A 1 165 ? -10.039 -3.050 4.514 1.00 87.62 165 GLU A O 1
ATOM 1303 N N . GLY A 1 166 ? -8.238 -2.729 5.793 1.00 90.38 166 GLY A N 1
ATOM 1304 C CA . GLY A 1 166 ? -7.586 -3.966 5.364 1.00 90.38 166 GLY A CA 1
ATOM 1305 C C . GLY A 1 166 ? -6.970 -3.879 3.965 1.00 90.38 166 GLY A C 1
ATOM 1306 O O . GLY A 1 166 ? -6.654 -2.801 3.454 1.00 90.38 166 GLY A O 1
ATOM 1307 N N . PHE A 1 167 ? -6.797 -5.027 3.312 1.00 92.94 167 PHE A N 1
ATOM 1308 C CA . PHE A 1 167 ? -6.255 -5.135 1.955 1.00 92.94 167 PHE A CA 1
ATOM 1309 C C . PHE A 1 167 ? -7.178 -4.539 0.885 1.00 92.94 167 PHE A C 1
ATOM 1311 O O . PHE A 1 167 ? -6.702 -4.207 -0.205 1.00 92.94 167 PHE A O 1
ATOM 1318 N N . SER A 1 168 ? -8.457 -4.312 1.189 1.00 92.81 168 SER A N 1
ATOM 1319 C CA . SER A 1 168 ? -9.348 -3.527 0.324 1.00 92.81 168 SER A CA 1
ATOM 1320 C C . SER A 1 168 ? -8.791 -2.121 0.010 1.00 92.81 168 SER A C 1
ATOM 1322 O O . SER A 1 168 ? -8.907 -1.642 -1.124 1.00 92.81 168 SER A O 1
ATOM 1324 N N . SER A 1 169 ? -8.077 -1.494 0.955 1.00 94.69 169 SER A N 1
ATOM 1325 C CA . SER A 1 169 ? -7.387 -0.214 0.738 1.00 94.69 169 SER A CA 1
ATOM 1326 C C . SER A 1 169 ? -6.262 -0.330 -0.299 1.00 94.69 169 SER A C 1
ATOM 1328 O O . SER A 1 169 ? -6.126 0.534 -1.166 1.00 94.69 169 SER A O 1
ATOM 1330 N N . ILE A 1 170 ? -5.504 -1.431 -0.280 1.00 95.88 170 ILE A N 1
ATOM 1331 C CA . ILE A 1 170 ? -4.440 -1.719 -1.248 1.00 95.88 170 ILE A CA 1
ATOM 1332 C C . ILE A 1 170 ? -5.032 -1.897 -2.644 1.00 95.88 170 ILE A C 1
ATOM 1334 O O . ILE A 1 170 ? -4.508 -1.334 -3.605 1.00 95.88 170 ILE A O 1
ATOM 1338 N N . LEU A 1 171 ? -6.162 -2.598 -2.763 1.00 96.31 171 LEU A N 1
ATOM 1339 C CA . LEU A 1 171 ? -6.882 -2.729 -4.032 1.00 96.31 171 LEU A CA 1
ATOM 1340 C C . LEU A 1 171 ? -7.351 -1.368 -4.567 1.00 96.31 171 LEU A C 1
ATOM 1342 O O . LEU A 1 171 ? -7.192 -1.084 -5.755 1.00 96.31 171 LEU A O 1
ATOM 1346 N N . ARG A 1 172 ? -7.852 -0.482 -3.701 1.00 96.38 172 ARG A N 1
ATOM 1347 C CA . ARG A 1 172 ? -8.198 0.896 -4.084 1.00 96.38 172 ARG A CA 1
ATOM 1348 C C . ARG A 1 172 ? -6.980 1.681 -4.571 1.00 96.38 172 ARG A C 1
ATOM 1350 O O . ARG A 1 172 ? -7.087 2.401 -5.562 1.00 96.38 172 ARG A O 1
ATOM 1357 N N . VAL A 1 173 ? -5.817 1.535 -3.928 1.00 97.19 173 VAL A N 1
ATOM 1358 C CA . VAL A 1 173 ? -4.569 2.155 -4.415 1.00 97.19 173 VAL A CA 1
ATOM 1359 C C . VAL A 1 173 ? -4.206 1.607 -5.793 1.00 97.19 173 VAL A C 1
ATOM 1361 O O . VAL A 1 173 ? -3.905 2.388 -6.692 1.00 97.19 173 VAL A O 1
ATOM 1364 N N . MET A 1 174 ? -4.308 0.291 -6.003 1.00 96.19 174 MET A N 1
ATOM 1365 C CA . MET A 1 174 ? -4.076 -0.327 -7.312 1.00 96.19 174 MET A CA 1
ATOM 1366 C C . MET A 1 174 ? -5.012 0.236 -8.391 1.00 96.19 174 MET A C 1
ATOM 1368 O O . MET A 1 174 ? -4.546 0.551 -9.483 1.00 96.19 174 MET A O 1
ATOM 1372 N N . GLN A 1 175 ? -6.296 0.443 -8.086 1.00 95.06 175 GLN A N 1
ATOM 1373 C CA . GLN A 1 175 ? -7.244 1.083 -9.010 1.00 95.06 175 GLN A CA 1
ATOM 1374 C C . GLN A 1 175 ? -6.853 2.527 -9.332 1.00 95.06 175 GLN A C 1
ATOM 1376 O O . GLN A 1 175 ? -6.889 2.926 -10.492 1.00 95.06 175 GLN A O 1
ATOM 1381 N N . ARG A 1 176 ? -6.438 3.311 -8.328 1.00 95.38 176 ARG A N 1
ATOM 1382 C CA . ARG A 1 176 ? -5.955 4.692 -8.524 1.00 95.38 176 ARG A CA 1
ATOM 1383 C C . ARG A 1 176 ? -4.637 4.765 -9.296 1.00 95.38 176 ARG A C 1
ATOM 1385 O O . ARG A 1 176 ? -4.347 5.791 -9.899 1.00 95.38 176 ARG A O 1
ATOM 1392 N N . LEU A 1 177 ? -3.861 3.685 -9.294 1.00 93.56 177 LEU A N 1
ATOM 1393 C CA . LEU A 1 177 ? -2.680 3.498 -10.138 1.00 93.56 177 LEU A CA 1
ATOM 1394 C C . LEU A 1 177 ? -3.009 2.996 -11.551 1.00 93.56 177 LEU A C 1
ATOM 1396 O O . LEU A 1 177 ? -2.079 2.799 -12.340 1.00 93.56 177 LEU A O 1
ATOM 1400 N N . GLU A 1 178 ? -4.298 2.808 -11.854 1.00 93.12 178 GLU A N 1
ATOM 1401 C CA . GLU A 1 178 ? -4.829 2.267 -13.110 1.00 93.12 178 GLU A CA 1
ATOM 1402 C C . GLU A 1 178 ? -4.382 0.818 -13.373 1.00 93.12 178 GLU A C 1
ATOM 1404 O O . GLU A 1 178 ? -4.294 0.358 -14.511 1.00 93.12 178 GLU A O 1
ATOM 1409 N N . LEU A 1 179 ? -4.109 0.065 -12.304 1.00 91.75 179 LEU A N 1
ATOM 1410 C CA . LEU A 1 179 ? -3.776 -1.352 -12.385 1.00 91.75 179 LEU A CA 1
ATOM 1411 C C . LEU A 1 179 ? -5.059 -2.181 -12.447 1.00 91.75 179 LEU A C 1
ATOM 1413 O O . LEU A 1 179 ? -5.969 -2.033 -11.629 1.00 91.75 179 LEU A O 1
ATOM 1417 N N . THR A 1 180 ? -5.113 -3.122 -13.387 1.00 89.44 180 THR A N 1
ATOM 1418 C CA . THR A 1 180 ? -6.244 -4.053 -13.493 1.00 89.44 180 THR A CA 1
ATOM 1419 C C . THR A 1 180 ? -6.232 -5.039 -12.322 1.00 89.44 180 THR A C 1
ATOM 1421 O O . THR A 1 180 ? -5.265 -5.780 -12.138 1.00 89.44 180 THR A O 1
ATOM 1424 N N . ILE A 1 181 ? -7.293 -5.104 -11.518 1.00 92.06 181 ILE A N 1
ATOM 1425 C CA . ILE A 1 181 ? -7.371 -6.102 -10.442 1.00 92.06 181 ILE A CA 1
ATOM 1426 C C . ILE A 1 181 ? -7.807 -7.443 -11.038 1.00 92.06 181 ILE A C 1
ATOM 1428 O O . ILE A 1 181 ? -8.944 -7.604 -11.467 1.00 92.06 181 ILE A O 1
ATOM 1432 N N . GLY A 1 182 ? -6.886 -8.406 -11.062 1.00 89.25 182 GLY A N 1
ATOM 1433 C CA . GLY A 1 182 ? -7.180 -9.784 -11.455 1.00 89.25 182 GLY A CA 1
ATOM 1434 C C . GLY A 1 182 ? -7.817 -10.594 -10.323 1.00 89.25 182 GLY A C 1
ATOM 1435 O O . GLY A 1 182 ? -7.696 -10.245 -9.146 1.00 89.25 182 GLY A O 1
ATOM 1436 N N . THR A 1 183 ? -8.426 -11.725 -10.674 1.00 90.81 183 THR A N 1
ATOM 1437 C CA . THR A 1 183 ? -9.101 -12.641 -9.737 1.00 90.81 183 THR A CA 1
ATOM 1438 C C . THR A 1 183 ? -8.193 -13.089 -8.594 1.00 90.81 183 THR A C 1
ATOM 1440 O O . THR A 1 183 ? -8.568 -12.950 -7.437 1.00 90.81 183 THR A O 1
ATOM 1443 N N . HIS A 1 184 ? -6.962 -13.523 -8.886 1.00 91.00 184 HIS A N 1
ATOM 1444 C CA . HIS A 1 184 ? -5.995 -13.928 -7.857 1.00 91.00 184 HIS A CA 1
ATOM 1445 C C . HIS A 1 184 ? -5.676 -12.814 -6.854 1.00 91.00 184 HIS A C 1
ATOM 1447 O O . HIS A 1 184 ? -5.541 -13.080 -5.663 1.00 91.00 184 HIS A O 1
ATOM 1453 N N . CYS A 1 185 ? -5.568 -11.570 -7.325 1.00 91.06 185 CYS A N 1
ATOM 1454 C CA . CYS A 1 185 ? -5.289 -10.421 -6.468 1.00 91.06 185 CYS A CA 1
ATOM 1455 C C . CYS A 1 185 ? -6.468 -10.145 -5.526 1.00 91.06 185 CYS A C 1
ATOM 1457 O O . CYS A 1 185 ? -6.258 -9.966 -4.329 1.00 91.06 185 CYS A O 1
ATOM 1459 N N . MET A 1 186 ? -7.694 -10.196 -6.055 1.00 93.44 186 MET A N 1
ATOM 1460 C CA . MET A 1 186 ? -8.918 -10.062 -5.266 1.00 93.44 186 MET A CA 1
ATOM 1461 C C . MET A 1 186 ? -9.054 -11.190 -4.233 1.00 93.44 186 MET A C 1
ATOM 1463 O O . MET A 1 186 ? -9.238 -10.924 -3.051 1.00 93.44 186 MET A O 1
ATOM 1467 N N . SER A 1 187 ? -8.896 -12.451 -4.648 1.00 94.81 187 SER A N 1
ATOM 1468 C CA . SER A 1 187 ? -8.988 -13.601 -3.742 1.00 94.81 187 SER A CA 1
ATOM 1469 C C . SER A 1 187 ? -7.924 -13.560 -2.643 1.00 94.81 187 SER A C 1
ATOM 1471 O O . SER A 1 187 ? -8.213 -13.906 -1.501 1.00 94.81 187 SER A O 1
ATOM 1473 N N . PHE A 1 188 ? -6.702 -13.119 -2.959 1.00 94.31 188 PHE A N 1
ATOM 1474 C CA . PHE A 1 188 ? -5.648 -12.938 -1.961 1.00 94.31 188 PHE A CA 1
ATOM 1475 C C . PHE A 1 188 ? -6.008 -11.858 -0.934 1.00 94.31 188 PHE A C 1
ATOM 1477 O O . PHE A 1 188 ? -5.852 -12.090 0.265 1.00 94.31 188 PHE A O 1
ATOM 1484 N N . ALA A 1 189 ? -6.498 -10.702 -1.395 1.00 94.62 189 ALA A N 1
ATOM 1485 C CA . ALA A 1 189 ? -6.918 -9.605 -0.527 1.00 94.62 189 ALA A CA 1
ATOM 1486 C C . ALA A 1 189 ? -8.064 -10.030 0.400 1.00 94.62 189 ALA A C 1
ATOM 1488 O O . ALA A 1 189 ? -7.944 -9.882 1.613 1.00 94.62 189 ALA A O 1
ATOM 1489 N N . ASN A 1 190 ? -9.107 -10.657 -0.152 1.00 93.94 190 ASN A N 1
ATOM 1490 C CA . ASN A 1 190 ? -10.248 -11.150 0.622 1.00 93.94 190 ASN A CA 1
ATOM 1491 C C . ASN A 1 190 ? -9.807 -12.154 1.688 1.00 93.94 190 ASN A C 1
ATOM 1493 O O . ASN A 1 190 ? -10.129 -11.985 2.857 1.00 93.94 190 ASN A O 1
ATOM 1497 N N . LYS A 1 191 ? -8.978 -13.139 1.319 1.00 94.56 191 LYS A N 1
ATOM 1498 C CA . LYS A 1 191 ? -8.456 -14.125 2.274 1.00 94.56 191 LYS A CA 1
ATOM 1499 C C . LYS A 1 191 ? -7.633 -13.474 3.390 1.00 94.56 191 LYS A C 1
ATOM 1501 O O . LYS A 1 191 ? -7.692 -13.909 4.537 1.00 94.56 191 LYS A O 1
ATOM 1506 N N . ARG A 1 192 ? -6.831 -12.452 3.074 1.00 90.25 192 ARG A N 1
ATOM 1507 C CA . ARG A 1 192 ? -6.067 -11.702 4.083 1.00 90.25 192 ARG A CA 1
ATOM 1508 C C . ARG A 1 192 ? -6.984 -10.945 5.040 1.00 90.25 192 ARG A C 1
ATOM 1510 O O . ARG A 1 192 ? -6.731 -10.976 6.242 1.00 90.25 192 ARG A O 1
ATOM 1517 N N . ASP A 1 193 ? -8.031 -10.315 4.521 1.00 91.12 193 ASP A N 1
ATOM 1518 C CA . ASP A 1 193 ? -9.000 -9.581 5.334 1.00 91.12 193 ASP A CA 1
ATOM 1519 C C . ASP A 1 193 ? -9.870 -10.512 6.188 1.00 91.12 193 ASP A C 1
ATOM 1521 O O . ASP A 1 193 ? -10.085 -10.217 7.359 1.00 91.12 193 ASP A O 1
ATOM 1525 N N . GLU A 1 194 ? -10.270 -11.675 5.672 1.00 90.69 194 GLU A N 1
ATOM 1526 C CA . GLU A 1 194 ? -10.955 -12.724 6.442 1.00 90.69 194 GLU A CA 1
ATOM 1527 C C . GLU A 1 194 ? -10.109 -13.200 7.630 1.00 90.69 194 GLU A C 1
ATOM 1529 O O . GLU A 1 194 ? -10.600 -13.275 8.757 1.00 90.69 194 GLU A O 1
ATOM 1534 N N . ILE A 1 195 ? -8.814 -13.467 7.408 1.00 87.44 195 ILE A N 1
ATOM 1535 C CA . ILE A 1 195 ? -7.889 -13.850 8.486 1.00 87.44 195 ILE A CA 1
ATOM 1536 C C . ILE A 1 195 ? -7.783 -12.728 9.521 1.00 87.44 195 ILE A C 1
ATOM 1538 O O . ILE A 1 195 ? -7.820 -13.006 10.717 1.00 87.44 195 ILE A O 1
ATOM 1542 N N . ARG A 1 196 ? -7.667 -11.471 9.078 1.00 84.56 196 ARG A N 1
ATOM 1543 C CA . ARG A 1 196 ? -7.589 -10.307 9.970 1.00 84.56 196 ARG A CA 1
ATOM 1544 C C . ARG A 1 196 ? -8.836 -10.193 10.851 1.00 84.56 196 ARG A C 1
ATOM 1546 O O . ARG A 1 196 ? -8.699 -10.020 12.057 1.00 84.56 196 ARG A O 1
ATOM 1553 N N . VAL A 1 197 ? -10.028 -10.318 10.266 1.00 84.81 197 VAL A N 1
ATOM 1554 C CA . VAL A 1 197 ? -11.301 -10.272 11.006 1.00 84.81 197 VAL A CA 1
ATOM 1555 C C . VAL A 1 197 ? -11.388 -11.430 11.998 1.00 84.81 197 VAL A C 1
ATOM 1557 O O . VAL A 1 197 ? -11.631 -11.195 13.176 1.00 84.81 197 VAL A O 1
ATOM 1560 N N . SER A 1 198 ? -11.082 -12.657 11.568 1.00 83.81 198 SER A N 1
ATOM 1561 C CA . SER A 1 198 ? -11.105 -13.834 12.446 1.00 83.81 198 SER A CA 1
ATOM 1562 C C . SER A 1 198 ? -10.115 -13.722 13.615 1.00 83.81 198 SER A C 1
ATOM 1564 O O . SER A 1 198 ? -10.431 -14.087 14.750 1.00 83.81 198 SER A O 1
ATOM 1566 N N . GLN A 1 199 ? -8.917 -13.182 13.371 1.00 78.94 199 GLN A N 1
ATOM 1567 C CA . GLN A 1 199 ? -7.930 -12.923 14.421 1.00 78.94 199 GLN A CA 1
ATOM 1568 C C . GLN A 1 199 ? -8.419 -11.872 15.419 1.00 78.94 199 GLN A C 1
ATOM 1570 O O . GLN A 1 199 ? -8.184 -12.033 16.618 1.00 78.94 199 GLN A O 1
ATOM 1575 N N . GLU A 1 200 ? -9.091 -10.823 14.949 1.00 72.94 200 GLU A N 1
ATOM 1576 C CA . GLU A 1 200 ? -9.647 -9.782 15.812 1.00 72.94 200 GLU A CA 1
ATOM 1577 C C . GLU A 1 200 ? -10.822 -10.296 16.647 1.00 72.94 200 GLU A C 1
ATOM 1579 O O . GLU A 1 200 ? -10.858 -10.086 17.858 1.00 72.94 200 GLU A O 1
ATOM 1584 N N . GLU A 1 201 ? -11.731 -11.068 16.053 1.00 75.38 201 GLU A N 1
ATOM 1585 C CA . GLU A 1 201 ? -12.813 -11.743 16.778 1.00 75.38 201 GLU A CA 1
ATOM 1586 C C . GLU A 1 201 ? -12.257 -12.668 17.868 1.00 75.38 201 GLU A C 1
ATOM 1588 O O . GLU A 1 201 ? -12.720 -12.648 19.012 1.00 75.38 201 GLU A O 1
ATOM 1593 N N . HIS A 1 202 ? -11.205 -13.428 17.549 1.00 71.31 202 HIS A N 1
ATOM 1594 C CA . HIS A 1 202 ? -10.541 -14.289 18.521 1.00 71.31 202 HIS A CA 1
ATOM 1595 C C . HIS A 1 202 ? -9.895 -13.489 19.659 1.00 71.31 202 HIS A C 1
ATOM 1597 O O . HIS A 1 202 ? -10.028 -13.864 20.827 1.00 71.31 202 HIS A O 1
ATOM 1603 N N . ARG A 1 203 ? -9.224 -12.370 19.352 1.00 68.12 203 ARG A N 1
ATOM 1604 C CA . ARG A 1 203 ? -8.640 -11.475 20.366 1.00 68.12 203 ARG A CA 1
ATOM 1605 C C . ARG A 1 203 ? -9.702 -10.885 21.257 1.00 68.12 203 ARG A C 1
ATOM 1607 O O . ARG A 1 203 ? -9.557 -10.993 22.468 1.00 68.12 203 ARG A O 1
ATOM 1614 N N . SER A 1 204 ? -10.755 -10.327 20.673 1.00 62.56 204 SER A N 1
ATOM 1615 C CA . SER A 1 204 ? -11.883 -9.748 21.393 1.00 62.56 204 SER A CA 1
ATOM 1616 C C . SER A 1 204 ? -12.503 -10.773 22.346 1.00 62.56 204 SER A C 1
ATOM 1618 O O . SER A 1 204 ? -12.621 -10.518 23.547 1.00 62.56 204 SER A O 1
ATOM 1620 N N . HIS A 1 205 ? -12.753 -11.996 21.863 1.00 61.47 205 HIS A N 1
ATOM 1621 C CA . HIS A 1 205 ? -13.232 -13.092 22.700 1.00 61.47 205 HIS A CA 1
ATOM 1622 C C . HIS A 1 205 ? -12.232 -13.453 23.810 1.00 61.47 205 HIS A C 1
ATOM 1624 O O . HIS A 1 205 ? -12.621 -13.572 24.969 1.00 61.47 205 HIS A O 1
ATOM 1630 N N . SER A 1 206 ? -10.938 -13.590 23.503 1.00 60.22 206 SER A N 1
ATOM 1631 C CA . SER A 1 206 ? -9.899 -13.932 24.490 1.00 60.22 206 SER A CA 1
ATOM 1632 C C . SER A 1 206 ? -9.623 -12.827 25.523 1.00 60.22 206 SER A C 1
ATOM 1634 O O . SER A 1 206 ? -9.232 -13.117 26.654 1.00 60.22 206 SER A O 1
ATOM 1636 N N . ALA A 1 207 ? -9.831 -11.565 25.141 1.00 59.41 207 ALA A N 1
ATOM 1637 C CA . ALA A 1 207 ? -9.655 -10.382 25.972 1.00 59.41 207 ALA A CA 1
ATOM 1638 C C . ALA A 1 207 ? -10.873 -10.112 26.871 1.00 59.41 207 ALA A C 1
ATOM 1640 O O . ALA A 1 207 ? -10.767 -9.306 27.802 1.00 59.41 207 ALA A O 1
ATOM 1641 N N . SER A 1 208 ? -12.002 -10.793 26.631 1.00 66.38 208 SER A N 1
ATOM 1642 C CA . SER A 1 208 ? -13.167 -10.751 27.516 1.00 66.38 208 SER A CA 1
ATOM 1643 C C . SER A 1 208 ? -12.791 -11.179 28.938 1.00 66.38 208 SER A C 1
ATOM 1645 O O . SER A 1 208 ? -11.913 -12.024 29.167 1.00 66.38 208 SER A O 1
ATOM 1647 N N . LYS A 1 209 ? -13.448 -10.573 29.933 1.00 61.25 209 LYS A N 1
ATOM 1648 C CA . LYS A 1 209 ? -13.200 -10.906 31.343 1.00 61.25 209 LYS A CA 1
ATOM 1649 C C . LYS A 1 209 ? -13.534 -12.372 31.616 1.00 61.25 209 LYS A C 1
ATOM 1651 O O . LYS A 1 209 ? -12.808 -13.011 32.377 1.00 61.25 209 LYS A O 1
ATOM 1656 N N . GLU A 1 210 ? -14.572 -12.902 30.971 1.00 67.56 210 GLU A N 1
ATOM 1657 C CA . GLU A 1 210 ? -14.982 -14.301 31.072 1.00 67.56 210 GLU A CA 1
ATOM 1658 C C . GLU A 1 210 ? -13.899 -15.247 30.542 1.00 67.56 210 GLU A C 1
ATOM 1660 O O . GLU A 1 210 ? -13.515 -16.186 31.240 1.00 67.56 210 GLU A O 1
ATOM 1665 N N . ALA A 1 211 ? -13.335 -14.978 29.358 1.00 64.25 211 ALA A N 1
ATOM 1666 C CA . ALA A 1 211 ? -12.275 -15.816 28.798 1.00 64.25 211 ALA A CA 1
ATOM 1667 C C . ALA A 1 211 ? -10.977 -15.741 29.616 1.00 64.25 211 ALA A C 1
ATOM 1669 O O . ALA A 1 211 ? -10.308 -16.760 29.809 1.00 64.25 211 ALA A O 1
ATOM 1670 N N . ARG A 1 212 ? -10.635 -14.560 30.155 1.00 65.62 212 ARG A N 1
ATOM 1671 C CA . ARG A 1 212 ? -9.488 -14.409 31.064 1.00 65.62 212 ARG A CA 1
ATOM 1672 C C . ARG A 1 212 ? -9.692 -15.204 32.354 1.00 65.62 212 ARG A C 1
ATOM 1674 O O . ARG A 1 212 ? -8.768 -15.902 32.767 1.00 65.62 212 ARG A O 1
ATOM 1681 N N . LYS A 1 213 ? -10.881 -15.131 32.963 1.00 70.94 213 LYS A N 1
ATOM 1682 C CA . LYS A 1 213 ? -11.214 -15.888 34.177 1.00 70.94 213 LYS A CA 1
ATOM 1683 C C . LYS A 1 213 ? -11.162 -17.395 33.918 1.00 70.94 213 LYS A C 1
ATOM 1685 O O . LYS A 1 213 ? -10.436 -18.090 34.611 1.00 70.94 213 LYS A O 1
ATOM 1690 N N . ALA A 1 214 ? -11.776 -17.869 32.835 1.00 77.44 214 ALA A N 1
ATOM 1691 C CA . ALA A 1 214 ? -11.744 -19.281 32.450 1.00 77.44 214 ALA A CA 1
ATOM 1692 C C . ALA A 1 214 ? -10.322 -19.812 32.179 1.00 77.44 214 ALA A C 1
ATOM 1694 O O . ALA A 1 214 ? -10.059 -21.001 32.358 1.00 77.44 214 ALA A O 1
ATOM 1695 N N . ARG A 1 215 ? -9.394 -18.953 31.730 1.00 75.38 215 ARG A N 1
ATOM 1696 C CA . ARG A 1 215 ? -7.981 -19.319 31.560 1.00 75.38 215 ARG A CA 1
ATOM 1697 C C . ARG A 1 215 ? -7.268 -19.459 32.900 1.00 75.38 215 ARG A C 1
ATOM 1699 O O . ARG A 1 215 ? -6.524 -20.417 33.064 1.00 75.38 215 ARG A O 1
ATOM 1706 N N . ILE A 1 216 ? -7.493 -18.522 33.822 1.00 76.88 216 ILE A N 1
ATOM 1707 C CA . ILE A 1 216 ? -6.949 -18.586 35.185 1.00 76.88 216 ILE A CA 1
ATOM 1708 C C . ILE A 1 216 ? -7.496 -19.824 35.896 1.00 76.88 216 ILE A C 1
ATOM 1710 O O . ILE A 1 216 ? -6.710 -20.588 36.438 1.00 76.88 216 ILE A O 1
ATOM 1714 N N . ASP A 1 217 ? -8.800 -20.080 35.799 1.00 81.31 217 ASP A N 1
ATOM 1715 C CA . ASP A 1 217 ? -9.447 -21.248 36.401 1.00 81.31 217 ASP A CA 1
ATOM 1716 C C . ASP A 1 217 ? -8.882 -22.562 35.835 1.00 81.31 217 ASP A C 1
ATOM 1718 O O . ASP A 1 217 ? -8.618 -23.493 36.589 1.00 81.31 217 ASP A O 1
ATOM 1722 N N . ARG A 1 218 ? -8.606 -22.636 34.522 1.00 82.81 218 ARG A N 1
ATOM 1723 C CA . ARG A 1 218 ? -7.918 -23.795 33.919 1.00 82.81 218 ARG A CA 1
ATOM 1724 C C . ARG A 1 218 ? -6.490 -23.969 34.424 1.00 82.81 218 ARG A C 1
ATOM 1726 O O . ARG A 1 218 ? -6.073 -25.099 34.641 1.00 82.81 218 ARG A O 1
ATOM 1733 N N . LEU A 1 219 ? -5.749 -22.875 34.582 1.00 81.19 219 LEU A N 1
ATOM 1734 C CA . LEU A 1 219 ? -4.375 -22.900 35.088 1.00 81.19 219 LEU A CA 1
ATOM 1735 C C . LEU A 1 219 ? -4.340 -23.322 36.560 1.00 81.19 219 LEU A C 1
ATOM 1737 O O . LEU A 1 219 ? -3.507 -24.135 36.932 1.00 81.19 219 LEU A O 1
ATOM 1741 N N . LEU A 1 220 ? -5.285 -22.834 37.368 1.00 81.81 220 LEU A N 1
ATOM 1742 C CA . LEU A 1 220 ? -5.475 -23.253 38.756 1.00 81.81 220 LEU A CA 1
ATOM 1743 C C . LEU A 1 220 ? -5.866 -24.729 38.847 1.00 81.81 220 LEU A C 1
ATOM 1745 O O . LEU A 1 220 ? -5.291 -25.445 39.651 1.00 81.81 220 LEU A O 1
ATOM 1749 N N . ALA A 1 221 ? -6.785 -25.204 38.002 1.00 83.06 221 ALA A N 1
ATOM 1750 C CA . ALA A 1 221 ? -7.154 -26.618 37.959 1.00 83.06 221 ALA A CA 1
ATOM 1751 C C . ALA A 1 221 ? -5.973 -27.506 37.538 1.00 83.06 221 ALA A C 1
ATOM 1753 O O . ALA A 1 221 ? -5.766 -28.572 38.105 1.00 83.06 221 ALA A O 1
ATOM 1754 N N . GLN A 1 222 ? -5.172 -27.059 36.568 1.00 78.75 222 GLN A N 1
ATOM 1755 C CA . GLN A 1 222 ? -3.979 -27.780 36.137 1.00 78.75 222 GLN A CA 1
ATOM 1756 C C . GLN A 1 222 ? -2.895 -27.790 37.226 1.00 78.75 222 GLN A C 1
ATOM 1758 O O . GLN A 1 222 ? -2.304 -28.835 37.476 1.00 78.75 222 GLN A O 1
ATOM 1763 N N . ASN A 1 223 ? -2.665 -26.663 37.902 1.00 72.19 223 ASN A N 1
ATOM 1764 C CA . ASN A 1 223 ? -1.733 -26.585 39.025 1.00 72.19 223 ASN A CA 1
ATOM 1765 C C . ASN A 1 223 ? -2.204 -27.426 40.214 1.00 72.19 223 ASN A C 1
ATOM 1767 O O . ASN A 1 223 ? -1.384 -28.113 40.800 1.00 72.19 223 ASN A O 1
ATOM 1771 N N . ALA A 1 224 ? -3.505 -27.456 40.517 1.00 74.94 224 ALA A N 1
ATOM 1772 C CA . ALA A 1 224 ? -4.059 -28.308 41.569 1.00 74.94 224 ALA A CA 1
ATOM 1773 C C . ALA A 1 224 ? -3.817 -29.802 41.289 1.00 74.94 224 ALA A C 1
ATOM 1775 O O . ALA A 1 224 ? -3.479 -30.546 42.201 1.00 74.94 224 ALA A O 1
ATOM 1776 N N . LEU A 1 225 ? -3.913 -30.233 40.024 1.00 72.50 225 LEU A N 1
ATOM 1777 C CA . LEU A 1 225 ? -3.575 -31.606 39.622 1.00 72.50 225 LEU A CA 1
ATOM 1778 C C . LEU A 1 225 ? -2.077 -31.915 39.790 1.00 72.50 225 LEU A C 1
ATOM 1780 O O . LEU A 1 225 ? -1.717 -33.042 40.123 1.00 72.50 225 LEU A O 1
ATOM 1784 N N . PHE A 1 226 ? -1.199 -30.933 39.559 1.00 64.62 226 PHE A N 1
ATOM 1785 C CA . PHE A 1 226 ? 0.239 -31.086 39.795 1.00 64.62 226 PHE A CA 1
ATOM 1786 C C . PHE A 1 226 ? 0.589 -31.064 41.289 1.00 64.62 226 PHE A C 1
ATOM 1788 O O . PHE A 1 226 ? 1.381 -31.892 41.720 1.00 64.62 226 PHE A O 1
ATOM 1795 N N . GLU A 1 227 ? -0.041 -30.203 42.091 1.00 59.53 227 GLU A N 1
ATOM 1796 C CA . GLU A 1 227 ? 0.110 -30.171 43.554 1.00 59.53 227 GLU A CA 1
ATOM 1797 C C . GLU A 1 227 ? -0.392 -31.471 44.208 1.00 59.53 227 GLU A C 1
ATOM 1799 O O . GLU A 1 227 ? 0.233 -31.972 45.140 1.00 59.53 227 GLU A O 1
ATOM 1804 N N . GLU A 1 228 ? -1.471 -32.074 43.696 1.00 59.44 228 GLU A N 1
ATOM 1805 C CA . GLU A 1 228 ? -1.975 -33.379 44.149 1.00 59.44 228 GLU A CA 1
ATOM 1806 C C . GLU A 1 228 ? -1.007 -34.527 43.792 1.00 59.44 228 GLU A C 1
ATOM 1808 O O . GLU A 1 228 ? -0.771 -35.426 44.604 1.00 59.44 228 GLU A O 1
ATOM 1813 N N . ALA A 1 229 ? -0.377 -34.471 42.612 1.00 57.34 229 ALA A N 1
ATOM 1814 C CA . ALA A 1 229 ? 0.645 -35.432 42.194 1.00 57.34 229 ALA A CA 1
ATOM 1815 C C . ALA A 1 229 ? 1.975 -35.275 42.962 1.00 57.34 229 ALA A C 1
ATOM 1817 O O . ALA A 1 229 ? 2.613 -36.274 43.298 1.00 57.34 229 ALA A O 1
ATOM 1818 N N . GLU A 1 230 ? 2.392 -34.043 43.269 1.00 55.47 230 GLU A N 1
ATOM 1819 C CA . GLU A 1 230 ? 3.600 -33.752 44.054 1.00 55.47 230 GLU A CA 1
ATOM 1820 C C . GLU A 1 230 ? 3.399 -34.017 45.555 1.00 55.47 230 GLU A C 1
ATOM 1822 O O . GLU A 1 230 ? 4.319 -34.497 46.219 1.00 55.47 230 GLU A O 1
ATOM 1827 N N . GLY A 1 231 ? 2.190 -33.812 46.091 1.00 52.59 231 GLY A N 1
ATOM 1828 C CA . GLY A 1 231 ? 1.831 -34.155 47.472 1.00 52.59 231 GLY A CA 1
ATOM 1829 C C . GLY A 1 231 ? 1.863 -35.660 47.771 1.00 52.59 231 GLY A C 1
ATOM 1830 O O . GLY A 1 231 ? 2.125 -36.056 48.905 1.00 52.59 231 GLY A O 1
ATOM 1831 N N . LEU A 1 232 ? 1.674 -36.509 46.752 1.00 51.75 232 LEU A N 1
ATOM 1832 C CA . LEU A 1 232 ? 1.898 -37.960 46.834 1.00 51.75 232 LEU A CA 1
ATOM 1833 C C . LEU A 1 232 ? 3.392 -38.342 46.865 1.00 51.75 232 LEU A C 1
ATOM 1835 O O . LEU A 1 232 ? 3.729 -39.416 47.360 1.00 51.75 232 LEU A O 1
ATOM 1839 N N . LEU A 1 233 ? 4.282 -37.488 46.343 1.00 51.41 233 LEU A N 1
ATOM 1840 C CA . LEU A 1 233 ? 5.725 -37.746 46.209 1.00 51.41 233 LEU A CA 1
ATOM 1841 C C . LEU A 1 233 ? 6.579 -37.080 47.301 1.00 51.41 233 LEU A C 1
ATOM 1843 O O . LEU A 1 233 ? 7.674 -37.560 47.582 1.00 51.41 233 LEU A O 1
ATOM 1847 N N . TYR A 1 234 ? 6.078 -36.025 47.947 1.00 51.81 234 TYR A N 1
ATOM 1848 C CA . TYR A 1 234 ? 6.728 -35.336 49.066 1.00 51.81 234 TYR A CA 1
ATOM 1849 C C . TYR A 1 234 ? 5.787 -35.241 50.276 1.00 51.81 234 TYR A C 1
ATOM 1851 O O . TYR A 1 234 ? 5.396 -34.166 50.729 1.00 51.81 234 TYR A O 1
ATOM 1859 N N . GLY A 1 235 ? 5.450 -36.397 50.850 1.00 50.16 235 GLY A N 1
ATOM 1860 C CA . GLY A 1 235 ? 4.955 -36.447 52.222 1.00 50.16 235 GLY A CA 1
ATOM 1861 C C . GLY A 1 235 ? 6.059 -35.990 53.178 1.00 50.16 235 GLY A C 1
ATOM 1862 O O . GLY A 1 235 ? 7.149 -36.564 53.194 1.00 50.16 235 GLY A O 1
ATOM 1863 N N . ALA A 1 236 ? 5.800 -34.949 53.973 1.00 52.31 236 ALA A N 1
ATOM 1864 C CA . ALA A 1 236 ? 6.699 -34.545 55.048 1.00 52.31 236 ALA A CA 1
ATOM 1865 C C . ALA A 1 236 ? 6.865 -35.715 56.037 1.00 52.31 236 ALA A C 1
ATOM 1867 O O . ALA A 1 236 ? 5.945 -36.019 56.793 1.00 52.31 236 ALA A O 1
ATOM 1868 N N . GLY A 1 237 ? 8.032 -36.369 56.008 1.00 57.06 237 GLY A N 1
ATOM 1869 C CA . GLY A 1 237 ? 8.388 -37.444 56.940 1.00 57.06 237 GLY A CA 1
ATOM 1870 C C . GLY A 1 237 ? 8.624 -38.832 56.336 1.00 57.06 237 GLY A C 1
ATOM 1871 O O . GLY A 1 237 ? 8.296 -39.813 56.991 1.00 57.06 237 GLY A O 1
ATOM 1872 N N . ILE A 1 238 ? 9.211 -38.957 55.139 1.00 48.38 238 ILE A N 1
ATOM 1873 C CA . ILE A 1 238 ? 9.819 -40.232 54.709 1.00 48.38 238 ILE A CA 1
ATOM 1874 C C . ILE A 1 238 ? 11.331 -40.047 54.574 1.00 48.38 238 ILE A C 1
ATOM 1876 O O . ILE A 1 238 ? 11.890 -39.943 53.486 1.00 48.38 238 ILE A O 1
ATOM 1880 N N . ALA A 1 239 ? 11.983 -39.965 55.726 1.00 48.19 239 ALA A N 1
ATOM 1881 C CA . ALA A 1 239 ? 13.397 -40.262 55.884 1.00 48.19 239 ALA A CA 1
ATOM 1882 C C . ALA A 1 239 ? 13.530 -41.110 57.152 1.00 48.19 239 ALA A C 1
ATOM 1884 O O . ALA A 1 239 ? 13.990 -40.622 58.172 1.00 48.19 239 ALA A O 1
ATOM 1885 N N . ASP A 1 240 ? 13.054 -42.352 57.074 1.00 51.44 240 ASP A N 1
ATOM 1886 C CA . ASP A 1 240 ? 13.403 -43.428 58.002 1.00 51.44 240 ASP A CA 1
ATOM 1887 C C . ASP A 1 240 ? 13.546 -44.721 57.189 1.00 51.44 240 ASP A C 1
ATOM 1889 O O . ASP A 1 240 ? 12.547 -45.360 56.845 1.00 51.44 240 ASP A O 1
ATOM 1893 N N . LEU A 1 241 ? 14.798 -45.020 56.816 1.00 39.03 241 LEU A N 1
ATOM 1894 C CA . LEU A 1 241 ? 15.504 -46.318 56.866 1.00 39.03 241 LEU A CA 1
ATOM 1895 C C . LEU A 1 241 ? 16.769 -46.287 55.995 1.00 39.03 241 LEU A C 1
ATOM 1897 O O . LEU A 1 241 ? 16.661 -45.999 54.783 1.00 39.03 241 LEU A O 1
#

Foldseek 3Di:
DDWDQDPVGTDDDDPADADPPRHLVRLVLLLVCLLQQHDQVNQCVVCVVVVNDNGDDPVRSVVSLVLLLVLLVVLLVVLVVVVLVVQLVVCVVVVHHSPPDDDPVPCVVVVVPDPVNVVVCVVVPDDPLVDDLVNSLCSSNPPVDPDPPSSSSSSNSVSSLCVRPNCVSVVSSCVSSVHDQDPVNVVVRVVRVVVVVVVVVVCVVCVDPVNVVVVVVVVVVVVVVVVVVVCVVDDPDPPDD